Protein 9J1E (pdb70)

Foldseek 3Di:
DAADVVLVVVLVPDDDDLVRVQVVLQVVLVVLCVVPPADDWDKDKDWFQFPLGIKIKMKTAEPAADFFAEEEEEEDDLLRYDACNSCVRLVSLLCHVLNHIYIYIGFDGWPVAAPPRSLRVSLRVLQVRLVCSVVVVHHSAYEYEYAECRLLSQLLSQVCQVVVVGHHAEYERHLYQAALDDQDVLLVPLQDSQPHHVVVNVVSCVTHHPDPVCRQPCSNHVLNDPQLAPTHAYEQEEEANESSRVSSVVSQVVNVVNVRNYHYYYDYSHGGPVLSRVVDVVVVVVSVVVSVVSVVRD

Structure (mmCIF, N/CA/C/O backbone):
data_9J1E
#
_entry.id   9J1E
#
_cell.length_a   107.710
_cell.length_b   107.710
_cell.length_c   44.402
_cell.angle_alpha   90.000
_cell.angle_beta   90.000
_cell.angle_gamma   120.000
#
_symmetry.space_group_name_H-M   'P 63'
#
loop_
_entity.id
_entity.type
_entity.pdbx_description
1 polymer 'Alpha/beta hydrolase fold-3 domain-containing protein'
2 non-polymer 1,2-ETHANEDIOL
3 non-polymer 'MALONATE ION'
4 non-polymer 'ACETYL GROUP'
5 water water
#
loop_
_atom_site.group_PDB
_atom_site.id
_atom_site.type_symbol
_atom_site.label_atom_id
_atom_site.label_alt_id
_atom_site.label_comp_id
_atom_site.label_asym_id
_atom_site.label_entity_id
_atom_site.label_seq_id
_atom_site.pdbx_PDB_ins_code
_atom_site.Cartn_x
_atom_site.Cartn_y
_atom_site.Cartn_z
_atom_site.occupancy
_atom_site.B_iso_or_equiv
_atom_site.auth_seq_id
_atom_site.auth_comp_id
_atom_site.auth_asym_id
_atom_site.auth_atom_id
_atom_site.pdbx_PDB_model_num
ATOM 1 N N . MET A 1 7 ? 46.246 -12.779 10.807 1.000 21.858 1 MET A N 1
ATOM 2 C CA A MET A 1 7 ? 46.745 -12.214 12.101 0.500 20.602 1 MET A CA 1
ATOM 3 C CA B MET A 1 7 ? 46.747 -12.310 12.129 0.500 19.088 1 MET A CA 1
ATOM 4 C C . MET A 1 7 ? 45.583 -11.957 13.062 1.000 17.546 1 MET A C 1
ATOM 5 O O . MET A 1 7 ? 44.488 -11.685 12.621 1.000 17.678 1 MET A O 1
ATOM 31 N N . PRO A 1 8 ? 45.718 -12.002 14.414 1.000 15.892 2 PRO A N 1
ATOM 32 C CA . PRO A 1 8 ? 44.548 -11.732 15.253 1.000 12.401 2 PRO A CA 1
ATOM 33 C C . PRO A 1 8 ? 43.920 -10.361 14.994 1.000 9.653 2 PRO A C 1
ATOM 34 O O . PRO A 1 8 ? 44.586 -9.421 14.611 1.000 12.667 2 PRO A O 1
ATOM 45 N N . LEU A 1 9 ? 42.617 -10.220 15.230 1.000 11.100 3 LEU A N 1
ATOM 46 C CA . LEU A 1 9 ? 42.048 -8.890 15.271 1.000 13.274 3 LEU A CA 1
ATOM 47 C C . LEU A 1 9 ? 42.761 -8.031 16.304 1.000 15.478 3 LEU A C 1
ATOM 48 O O . LEU A 1 9 ? 43.044 -8.453 17.408 1.000 16.868 3 LEU A O 1
ATOM 64 N N . ASP A 1 10 ? 42.915 -6.764 15.981 1.000 13.024 4 ASP A N 1
ATOM 65 C CA . ASP A 1 10 ? 43.368 -5.797 16.938 1.000 15.110 4 ASP A CA 1
ATOM 66 C C . ASP A 1 10 ? 42.419 -5.809 18.129 1.000 15.329 4 ASP A C 1
ATOM 67 O O . ASP A 1 10 ? 41.193 -5.822 17.967 1.000 16.559 4 ASP A O 1
ATOM 76 N N . PRO A 1 11 ? 42.947 -5.786 19.370 1.000 15.554 5 PRO A N 1
ATOM 77 C CA . PRO A 1 11 ? 42.054 -5.798 20.528 1.000 20.279 5 PRO A CA 1
ATOM 78 C C . PRO A 1 11 ? 40.978 -4.716 20.609 1.000 20.340 5 PRO A C 1
ATOM 79 O O . PRO A 1 11 ? 39.840 -5.001 20.946 1.000 16.457 5 PRO A O 1
ATOM 90 N N A ARG A 1 12 ? 41.348 -3.471 20.328 0.500 18.600 6 ARG A N 1
ATOM 91 N N B ARG A 1 12 ? 41.335 -3.463 20.326 0.500 22.323 6 ARG A N 1
ATOM 92 C CA A ARG A 1 12 ? 40.374 -2.395 20.376 0.500 14.935 6 ARG A CA 1
ATOM 93 C CA B ARG A 1 12 ? 40.345 -2.401 20.386 0.500 18.231 6 ARG A CA 1
ATOM 94 C C A ARG A 1 12 ? 39.303 -2.546 19.282 0.500 17.837 6 ARG A C 1
ATOM 95 C C B ARG A 1 12 ? 39.290 -2.545 19.276 0.500 20.997 6 ARG A C 1
ATOM 96 O O A ARG A 1 12 ? 38.125 -2.242 19.474 0.500 18.511 6 ARG A O 1
ATOM 97 O O B ARG A 1 12 ? 38.110 -2.229 19.452 0.500 24.501 6 ARG A O 1
ATOM 138 N N . VAL A 1 13 ? 39.714 -3.031 18.105 1.000 14.204 7 VAL A N 1
ATOM 139 C CA . VAL A 1 13 ? 38.773 -3.298 17.024 1.000 13.158 7 VAL A CA 1
ATOM 140 C C . VAL A 1 13 ? 37.806 -4.392 17.466 1.000 14.200 7 VAL A C 1
ATOM 141 O O . VAL A 1 13 ? 36.614 -4.249 17.269 1.000 14.515 7 VAL A O 1
ATOM 154 N N . GLU A 1 14 ? 38.351 -5.452 18.083 1.000 19.667 8 GLU A N 1
ATOM 155 C CA . GLU A 1 14 ? 37.570 -6.574 18.583 1.000 20.776 8 GLU A CA 1
ATOM 156 C C . GLU A 1 14 ? 36.487 -6.088 19.565 1.000 27.582 8 GLU A C 1
ATOM 157 O O . GLU A 1 14 ? 35.322 -6.508 19.528 1.000 30.743 8 GLU A O 1
ATOM 169 N N . GLN A 1 15 ? 36.849 -5.114 20.423 1.000 25.822 9 GLN A N 1
ATOM 170 C CA . GLN A 1 15 ? 35.914 -4.592 21.421 1.000 14.118 9 GLN A CA 1
ATOM 171 C C . GLN A 1 15 ? 34.873 -3.702 20.758 1.000 16.551 9 GLN A C 1
ATOM 172 O O . GLN A 1 15 ? 33.696 -3.819 21.082 1.000 22.412 9 GLN A O 1
ATOM 186 N N . PHE A 1 16 ? 35.304 -2.870 19.788 1.000 14.851 10 PHE A N 1
ATOM 187 C CA . PHE A 1 16 ? 34.378 -2.045 19.025 1.000 14.830 10 PHE A CA 1
ATOM 188 C C . PHE A 1 16 ? 33.301 -2.896 18.335 1.000 15.882 10 PHE A C 1
ATOM 189 O O . PHE A 1 16 ? 32.121 -2.567 18.388 1.000 18.863 10 PHE A O 1
ATOM 206 N N . LEU A 1 17 ? 33.717 -3.961 17.636 1.000 16.539 11 LEU A N 1
ATOM 207 C CA . LEU A 1 17 ? 32.777 -4.805 16.919 1.000 19.507 11 LEU A CA 1
ATOM 208 C C . LEU A 1 17 ? 31.820 -5.478 17.893 1.000 22.757 11 LEU A C 1
ATOM 209 O O . LEU A 1 17 ? 30.639 -5.613 17.572 1.000 31.137 11 LEU A O 1
ATOM 225 N N . ALA A 1 18 ? 32.318 -5.838 19.092 1.000 24.472 12 ALA A N 1
ATOM 226 C CA . ALA A 1 18 ? 31.509 -6.540 20.085 1.000 25.335 12 ALA A CA 1
ATOM 227 C C . ALA A 1 18 ? 30.385 -5.635 20.582 1.000 32.496 12 ALA A C 1
ATOM 228 O O . ALA A 1 18 ? 29.344 -6.135 20.996 1.000 37.509 12 ALA A O 1
ATOM 235 N N . GLN A 1 19 ? 30.570 -4.305 20.547 1.000 30.090 13 GLN A N 1
ATOM 236 C CA A GLN A 1 19 ? 29.630 -3.408 21.209 0.500 33.000 13 GLN A CA 1
ATOM 237 C CA B GLN A 1 19 ? 29.621 -3.420 21.201 0.500 35.701 13 GLN A CA 1
ATOM 238 C C . GLN A 1 19 ? 28.739 -2.715 20.175 1.000 35.178 13 GLN A C 1
ATOM 239 O O . GLN A 1 19 ? 27.950 -1.843 20.531 1.000 44.609 13 GLN A O 1
ATOM 265 N N . MET A 1 20 ? 28.860 -3.096 18.895 1.000 30.404 14 MET A N 1
ATOM 266 C CA . MET A 1 20 ? 27.953 -2.596 17.869 1.000 39.193 14 MET A CA 1
ATOM 267 C C . MET A 1 20 ? 26.563 -3.199 18.070 1.000 45.278 14 MET A C 1
ATOM 268 O O . MET A 1 20 ? 26.454 -4.377 18.404 1.000 64.066 14 MET A O 1
ATOM 282 N N . PRO A 1 21 ? 25.467 -2.429 17.860 1.000 55.461 15 PRO A N 1
ATOM 283 C CA . PRO A 1 21 ? 24.100 -2.972 17.908 1.000 56.306 15 PRO A CA 1
ATOM 284 C C . PRO A 1 21 ? 23.747 -4.006 16.826 1.000 57.908 15 PRO A C 1
ATOM 285 O O . PRO A 1 21 ? 24.427 -4.000 15.816 1.000 56.706 15 PRO A O 1
ATOM 296 N N . LEU A 1 28 ? 15.121 1.901 8.368 1.000 46.207 22 LEU A N 1
ATOM 297 C CA . LEU A 1 28 ? 15.338 3.375 8.438 1.000 44.496 22 LEU A CA 1
ATOM 298 C C . LEU A 1 28 ? 15.010 3.970 7.085 1.000 36.144 22 LEU A C 1
ATOM 299 O O . LEU A 1 28 ? 15.224 3.339 6.060 1.000 43.739 22 LEU A O 1
ATOM 315 N N . SER A 1 29 ? 14.595 5.224 7.089 1.000 34.552 23 SER A N 1
ATOM 316 C CA . SER A 1 29 ? 14.608 5.955 5.842 1.000 28.089 23 SER A CA 1
ATOM 317 C C . SER A 1 29 ? 16.048 6.335 5.507 1.000 22.500 23 SER A C 1
ATOM 318 O O . SER A 1 29 ? 16.988 6.211 6.294 1.000 27.439 23 SER A O 1
ATOM 326 N N . LEU A 1 30 ? 16.176 6.831 4.293 1.000 21.058 24 LEU A N 1
ATOM 327 C CA . LEU A 1 30 ? 17.437 7.301 3.754 1.000 21.008 24 LEU A CA 1
ATOM 328 C C . LEU A 1 30 ? 17.916 8.456 4.616 1.000 19.928 24 LEU A C 1
ATOM 329 O O . LEU A 1 30 ? 19.076 8.489 5.017 1.000 19.683 24 LEU A O 1
ATOM 345 N N . ALA A 1 31 ? 17.005 9.394 4.879 1.000 22.703 25 ALA A N 1
ATOM 346 C CA . ALA A 1 31 ? 17.326 10.539 5.714 1.000 24.901 25 ALA A CA 1
ATOM 347 C C . ALA A 1 31 ? 17.819 10.061 7.069 1.000 20.340 25 ALA A C 1
ATOM 348 O O . ALA A 1 31 ? 18.800 10.580 7.585 1.000 19.538 25 ALA A O 1
ATOM 355 N N . GLU A 1 32 ? 17.105 9.075 7.632 1.000 23.702 26 GLU A N 1
ATOM 356 C CA . GLU A 1 32 ? 17.427 8.525 8.938 1.000 24.475 26 GLU A CA 1
ATOM 357 C C . GLU A 1 32 ? 18.764 7.784 8.923 1.000 25.767 26 GLU A C 1
ATOM 358 O O . GLU A 1 32 ? 19.517 7.852 9.895 1.000 22.625 26 GLU A O 1
ATOM 370 N N . ALA A 1 33 ? 19.026 7.032 7.848 1.000 23.401 27 ALA A N 1
ATOM 371 C CA . ALA A 1 33 ? 20.269 6.290 7.742 1.000 20.933 27 ALA A CA 1
ATOM 372 C C . ALA A 1 33 ? 21.449 7.253 7.630 1.000 17.858 27 ALA A C 1
ATOM 373 O O . ALA A 1 33 ? 22.489 6.979 8.215 1.000 19.970 27 ALA A O 1
ATOM 380 N N . ARG A 1 34 ? 21.270 8.368 6.903 1.000 17.482 28 ARG A N 1
ATOM 381 C CA . ARG A 1 34 ? 22.309 9.379 6.785 1.000 14.699 28 ARG A CA 1
ATOM 382 C C . ARG A 1 34 ? 22.563 10.073 8.110 1.000 16.479 28 ARG A C 1
ATOM 383 O O . ARG A 1 34 ? 23.726 10.318 8.462 1.000 14.963 28 ARG A O 1
ATOM 404 N N . GLN A 1 35 ? 21.486 10.347 8.851 1.000 14.415 29 GLN A N 1
ATOM 405 C CA . GLN A 1 35 ? 21.628 10.921 10.184 1.000 18.196 29 GLN A CA 1
ATOM 406 C C . GLN A 1 35 ? 22.352 9.971 11.142 1.000 16.694 29 GLN A C 1
ATOM 407 O O . GLN A 1 35 ? 23.209 10.411 11.910 1.000 18.003 29 GLN A O 1
ATOM 421 N N . GLN A 1 36 ? 22.028 8.679 11.071 1.000 18.432 30 GLN A N 1
ATOM 422 C CA A GLN A 1 36 ? 22.661 7.668 11.901 0.500 21.176 30 GLN A CA 1
ATOM 423 C CA B GLN A 1 36 ? 22.660 7.681 11.916 0.500 22.407 30 GLN A CA 1
ATOM 424 C C . GLN A 1 36 ? 24.158 7.605 11.617 1.000 17.697 30 GLN A C 1
ATOM 425 O O . GLN A 1 36 ? 24.974 7.501 12.526 1.000 16.486 30 GLN A O 1
ATOM 451 N N . PHE A 1 37 ? 24.524 7.644 10.334 1.000 15.301 31 PHE A N 1
ATOM 452 C CA . PHE A 1 37 ? 25.932 7.662 9.979 1.000 14.844 31 PHE A CA 1
ATOM 453 C C . PHE A 1 37 ? 26.607 8.892 10.592 1.000 10.794 31 PHE A C 1
ATOM 454 O O . PHE A 1 37 ? 27.695 8.776 11.138 1.000 14.292 31 PHE A O 1
ATOM 471 N N . LYS A 1 38 ? 25.983 10.062 10.470 1.000 11.244 32 LYS A N 1
ATOM 472 C CA . LYS A 1 38 ? 26.600 11.271 10.981 1.000 12.833 32 LYS A CA 1
ATOM 473 C C . LYS A 1 38 ? 26.731 11.205 12.511 1.000 15.080 32 LYS A C 1
ATOM 474 O O . LYS A 1 38 ? 27.698 11.700 13.100 1.000 14.437 32 LYS A O 1
ATOM 493 N N . GLN A 1 39 ? 25.722 10.639 13.172 1.000 16.587 33 GLN A N 1
ATOM 494 C CA A GLN A 1 39 ? 25.749 10.550 14.624 0.500 17.484 33 GLN A CA 1
ATOM 495 C CA B GLN A 1 39 ? 25.745 10.552 14.629 0.500 17.669 33 GLN A CA 1
ATOM 496 C C . GLN A 1 39 ? 26.913 9.672 15.088 1.000 16.671 33 GLN A C 1
ATOM 497 O O . GLN A 1 39 ? 27.554 9.956 16.107 1.000 16.205 33 GLN A O 1
ATOM 523 N N . GLY A 1 40 ? 27.143 8.554 14.404 1.000 19.424 34 GLY A N 1
ATOM 524 C CA . GLY A 1 40 ? 28.243 7.662 14.727 1.000 27.288 34 GLY A CA 1
ATOM 525 C C . GLY A 1 40 ? 29.585 8.376 14.604 1.000 22.787 34 GLY A C 1
ATOM 526 O O . GLY A 1 40 ? 30.462 8.214 15.444 1.000 17.954 34 GLY A O 1
ATOM 530 N N . ALA A 1 41 ? 29.752 9.167 13.532 1.000 31.819 35 ALA A N 1
ATOM 531 C CA . ALA A 1 41 ? 30.969 9.939 13.337 1.000 26.333 35 ALA A CA 1
ATOM 532 C C . ALA A 1 41 ? 31.129 10.982 14.437 1.000 22.236 35 ALA A C 1
ATOM 533 O O . ALA A 1 41 ? 32.235 11.201 14.936 1.000 16.680 35 ALA A O 1
ATOM 540 N N . LEU A 1 42 ? 30.040 11.671 14.766 1.000 18.863 36 LEU A N 1
ATOM 541 C CA . LEU A 1 42 ? 30.107 12.606 15.882 1.000 22.241 36 LEU A CA 1
ATOM 542 C C . LEU A 1 42 ? 30.557 11.923 17.177 1.000 25.677 36 LEU A C 1
ATOM 543 O O . LEU A 1 42 ? 31.423 12.448 17.898 1.000 18.925 36 LEU A O 1
ATOM 559 N N . LEU A 1 43 ? 30.000 10.747 17.464 1.000 33.274 37 LEU A N 1
ATOM 560 C CA . LEU A 1 43 ? 30.346 10.075 18.708 1.000 33.272 37 LEU A CA 1
ATOM 561 C C . LEU A 1 43 ? 31.848 9.778 18.751 1.000 27.276 37 LEU A C 1
ATOM 562 O O . LEU A 1 43 ? 32.513 9.980 19.775 1.000 18.818 37 LEU A O 1
ATOM 578 N N . LEU A 1 44 ? 32.416 9.375 17.608 1.000 34.119 38 LEU A N 1
ATOM 579 C CA . LEU A 1 44 ? 33.820 9.003 17.597 1.000 31.169 38 LEU A CA 1
ATOM 580 C C . LEU A 1 44 ? 34.684 10.229 17.810 1.000 21.506 38 LEU A C 1
ATOM 581 O O . LEU A 1 44 ? 35.649 10.201 18.585 1.000 14.885 38 LEU A O 1
ATOM 597 N N . ASP A 1 45 ? 34.222 11.359 17.306 1.000 17.956 39 ASP A N 1
ATOM 598 C CA . ASP A 1 45 ? 34.980 12.587 17.475 1.000 16.878 39 ASP A CA 1
ATOM 599 C C . ASP A 1 45 ? 34.906 13.093 18.905 1.000 15.579 39 ASP A C 1
ATOM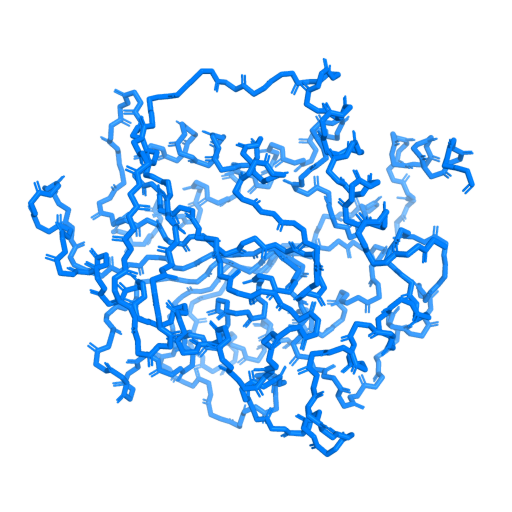 600 O O . ASP A 1 45 ? 35.851 13.698 19.347 1.000 15.920 39 ASP A O 1
ATOM 609 N N . GLN A 1 46 ? 33.767 12.873 19.579 1.000 15.275 40 GLN A N 1
ATOM 610 C CA . GLN A 1 46 ? 33.615 13.204 20.982 1.000 14.847 40 GLN A CA 1
ATOM 611 C C . GLN A 1 46 ? 34.556 12.340 21.813 1.000 15.655 40 GLN A C 1
ATOM 612 O O . GLN A 1 46 ? 35.107 12.804 22.805 1.000 16.460 40 GLN A O 1
ATOM 626 N N . MET A 1 47 ? 34.759 11.081 21.431 1.000 18.319 41 MET A N 1
ATOM 627 C CA A MET A 1 47 ? 35.630 10.229 22.209 0.500 15.247 41 MET A CA 1
ATOM 628 C CA B MET A 1 47 ? 35.634 10.193 22.183 0.500 14.972 41 MET A CA 1
ATOM 629 C C . MET A 1 47 ? 37.089 10.621 22.001 1.000 12.706 41 MET A C 1
ATOM 630 O O . MET A 1 47 ? 37.906 10.530 22.945 1.000 14.798 41 MET A O 1
ATOM 656 N N . VAL A 1 48 ? 37.445 11.063 20.783 1.000 11.658 42 VAL A N 1
ATOM 657 C CA . VAL A 1 48 ? 38.830 11.395 20.527 1.000 11.183 42 VAL A CA 1
ATOM 658 C C . VAL A 1 48 ? 38.846 12.672 19.712 1.000 12.235 42 VAL A C 1
ATOM 659 O O . VAL A 1 48 ? 38.910 12.636 18.453 1.000 13.238 42 VAL A O 1
ATOM 672 N N . PRO A 1 49 ? 38.779 13.837 20.358 1.000 13.894 43 PRO A N 1
ATOM 673 C CA . PRO A 1 49 ? 38.625 15.083 19.628 1.000 11.536 43 PRO A CA 1
ATOM 674 C C . PRO A 1 49 ? 39.685 15.356 18.559 1.000 14.469 43 PRO A C 1
ATOM 675 O O . PRO A 1 49 ? 40.864 15.056 18.703 1.000 16.598 43 PRO A O 1
ATOM 686 N N . PRO A 1 50 ? 39.269 15.988 17.444 1.000 10.432 44 PRO A N 1
ATOM 687 C CA . PRO A 1 50 ? 40.236 16.368 16.444 1.000 11.731 44 PRO A CA 1
ATOM 688 C C . PRO A 1 50 ? 41.099 17.536 16.837 1.000 10.340 44 PRO A C 1
ATOM 689 O O . PRO A 1 50 ? 40.768 18.261 17.781 1.000 13.700 44 PRO A O 1
ATOM 700 N N . PRO A 1 51 ? 42.287 17.671 16.223 1.000 11.968 45 PRO A N 1
ATOM 701 C CA . PRO A 1 51 ? 43.128 18.814 16.492 1.000 11.658 45 PRO A CA 1
ATOM 702 C C . PRO A 1 51 ? 42.406 20.054 16.035 1.000 12.065 45 PRO A C 1
ATOM 703 O O . PRO A 1 51 ? 41.761 20.0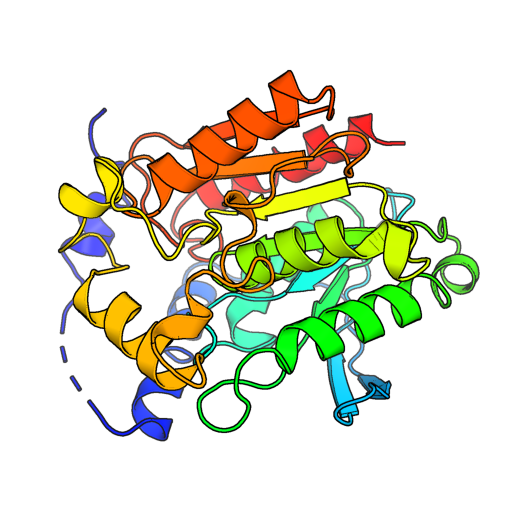68 14.964 1.000 12.719 45 PRO A O 1
ATOM 714 N N . PRO A 1 52 ? 42.544 21.187 16.738 1.000 13.999 46 PRO A N 1
ATOM 715 C CA . PRO A 1 52 ? 42.141 22.448 16.126 1.000 12.169 46 PRO A CA 1
ATOM 716 C C . PRO A 1 52 ? 42.860 22.699 14.794 1.000 9.656 46 PRO A C 1
ATOM 717 O O . PRO A 1 52 ? 44.029 22.364 14.603 1.000 9.574 46 PRO A O 1
ATOM 728 N N . VAL A 1 53 ? 42.146 23.363 13.881 1.000 10.085 47 VAL A N 1
ATOM 729 C CA . VAL A 1 53 ? 42.682 23.656 12.568 1.000 8.452 47 VAL A CA 1
ATOM 730 C C . VAL A 1 53 ? 41.857 24.776 11.953 1.000 7.869 47 VAL A C 1
ATOM 731 O O . VAL A 1 53 ? 40.649 24.794 12.064 1.000 8.777 47 VAL A O 1
ATOM 744 N N . ASP A 1 54 ? 42.547 25.714 11.315 1.000 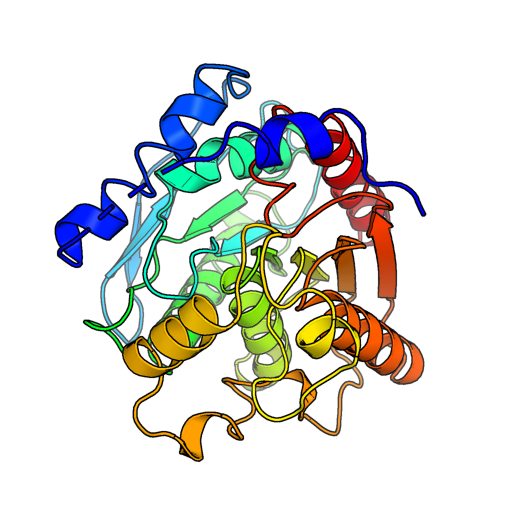10.414 48 ASP A N 1
ATOM 745 C CA . ASP A 1 54 ? 41.891 26.785 10.605 1.000 10.472 48 ASP A CA 1
ATOM 746 C C . ASP A 1 54 ? 41.206 26.249 9.345 1.000 9.155 48 ASP A C 1
ATOM 747 O O . ASP A 1 54 ? 41.813 25.499 8.592 1.000 9.717 48 ASP A O 1
ATOM 756 N N . THR A 1 55 ? 39.953 26.650 9.119 1.000 10.412 49 THR A N 1
ATOM 757 C CA . THR A 1 55 ? 39.271 26.204 7.923 1.000 13.152 49 THR A CA 1
ATOM 758 C C . THR A 1 55 ? 38.485 27.355 7.329 1.000 12.567 49 THR A C 1
ATOM 759 O O . THR A 1 55 ? 38.144 28.323 7.991 1.000 13.053 49 THR A O 1
ATOM 770 N N . GLU A 1 56 ? 38.172 27.197 6.050 1.000 10.166 50 GLU A N 1
ATOM 771 C CA . GLU A 1 56 ? 37.386 28.132 5.259 1.000 11.402 50 GLU A CA 1
ATOM 772 C C . GLU A 1 56 ? 36.448 27.332 4.362 1.000 9.585 50 GLU A C 1
ATOM 773 O O . GLU A 1 56 ? 36.867 26.492 3.575 1.000 10.850 50 GLU A O 1
ATOM 785 N N . ASP A 1 57 ? 35.161 27.627 4.456 1.000 10.962 51 ASP A N 1
ATOM 786 C CA . ASP A 1 57 ? 34.161 26.989 3.631 1.000 13.272 51 ASP A CA 1
ATOM 787 C C . ASP A 1 57 ? 34.010 27.763 2.318 1.000 13.753 51 ASP A C 1
ATOM 788 O O . ASP A 1 57 ? 34.108 28.986 2.268 1.000 19.138 51 ASP A O 1
ATOM 797 N N . GLY A 1 58 ? 33.657 27.055 1.263 1.000 12.044 52 GLY A N 1
ATOM 798 C CA . GLY A 1 58 ? 33.429 27.659 -0.029 1.000 13.404 52 GLY A CA 1
ATOM 799 C C . GLY A 1 58 ? 32.672 26.708 -0.933 1.000 10.161 52 GLY A C 1
ATOM 800 O O . GLY A 1 58 ? 32.221 25.632 -0.509 1.000 10.921 52 GLY A O 1
ATOM 804 N N . THR A 1 59 ? 32.492 27.163 -2.181 1.000 11.717 53 THR A N 1
ATOM 805 C CA . THR A 1 59 ? 31.726 26.406 -3.160 1.000 11.273 53 THR A CA 1
ATOM 806 C C . THR A 1 59 ? 32.433 26.516 -4.495 1.000 9.133 53 THR A C 1
ATOM 807 O O . THR A 1 59 ? 32.762 27.622 -4.904 1.000 13.266 53 THR A O 1
ATOM 818 N N . VAL A 1 60 ? 32.588 25.358 -5.135 1.000 9.044 54 VAL A N 1
ATOM 819 C CA . VAL A 1 60 ? 33.232 25.268 -6.411 1.000 7.844 54 VAL A CA 1
ATOM 820 C C . VAL A 1 60 ? 32.144 25.029 -7.459 1.000 8.069 54 VAL A C 1
ATOM 821 O O . VAL A 1 60 ? 31.291 24.177 -7.317 1.000 9.457 54 VAL A O 1
ATOM 834 N N . VAL A 1 61 ? 32.230 25.778 -8.581 1.000 9.093 55 VAL A N 1
ATOM 835 C CA . VAL A 1 61 ? 31.334 25.597 -9.710 1.000 9.514 55 VAL A CA 1
ATOM 836 C C . VAL A 1 61 ? 31.848 24.402 -10.514 1.000 9.863 55 VAL A C 1
ATOM 837 O O . VAL A 1 61 ? 32.984 24.411 -10.989 1.000 16.197 55 VAL A O 1
ATOM 850 N N . THR A 1 62 ? 31.037 23.357 -10.604 1.000 9.133 56 THR A N 1
ATOM 851 C CA . THR A 1 62 ? 31.370 22.190 -11.399 1.000 9.002 56 THR A CA 1
ATOM 852 C C . THR A 1 62 ? 30.408 22.100 -12.574 1.000 11.118 56 THR A C 1
ATOM 853 O O . THR A 1 62 ? 29.406 22.795 -12.628 1.000 14.614 56 THR A O 1
ATOM 864 N N . THR A 1 63 ? 30.690 21.125 -13.425 1.000 13.780 57 THR A N 1
ATOM 865 C CA . THR A 1 63 ? 29.851 20.854 -14.580 1.000 12.243 57 THR A CA 1
ATOM 866 C C . THR A 1 63 ? 28.501 20.227 -14.211 1.000 14.719 57 THR A C 1
ATOM 867 O O . THR A 1 63 ? 27.627 20.106 -15.085 1.000 22.557 57 THR A O 1
ATOM 878 N N . HIS A 1 64 ? 28.340 19.809 -12.937 1.000 12.728 58 HIS A N 1
ATOM 879 C CA . HIS A 1 64 ? 27.073 19.260 -12.486 1.000 13.898 58 HIS A CA 1
ATOM 880 C C . HIS A 1 64 ? 26.466 20.099 -11.373 1.000 12.981 58 HIS A C 1
ATOM 881 O O . HIS A 1 64 ? 25.472 19.689 -10.768 1.000 12.073 58 HIS A O 1
ATOM 896 N N . GLY A 1 65 ? 27.031 21.281 -11.145 1.000 12.469 59 GLY A N 1
ATOM 897 C CA . GLY A 1 65 ? 26.449 22.191 -10.187 1.000 14.875 59 GLY A CA 1
ATOM 898 C C . GLY A 1 65 ? 27.447 22.578 -9.093 1.000 12.922 59 GLY A C 1
ATOM 899 O O . GLY A 1 65 ? 28.621 22.258 -9.172 1.000 10.859 59 GLY A O 1
ATOM 903 N N . PRO A 1 66 ? 27.014 23.457 -8.186 1.000 11.669 60 PRO A N 1
ATOM 904 C CA . PRO A 1 66 ? 27.864 23.852 -7.076 1.000 9.645 60 PRO A CA 1
ATOM 905 C C . PRO A 1 66 ? 28.198 22.682 -6.151 1.000 7.601 60 PRO A C 1
ATOM 906 O O . PRO A 1 66 ? 27.336 21.832 -5.914 1.000 9.875 60 PRO A O 1
ATOM 917 N N . VAL A 1 67 ? 29.470 22.623 -5.769 1.000 7.745 61 VAL A N 1
ATOM 918 C CA . VAL A 1 67 ? 29.926 21.618 -4.838 1.000 8.821 61 VAL A CA 1
ATOM 919 C C . VAL A 1 67 ? 30.624 22.325 -3.682 1.000 8.277 61 VAL A C 1
ATOM 920 O O . VAL A 1 67 ? 31.609 23.007 -3.882 1.000 8.360 61 VAL A O 1
ATOM 933 N N . ARG A 1 68 ? 30.065 22.124 -2.488 1.000 7.702 62 ARG A N 1
ATOM 934 C CA . ARG A 1 68 ? 30.666 22.689 -1.287 1.000 7.898 62 ARG A CA 1
ATOM 935 C C . ARG A 1 68 ? 31.993 22.008 -1.002 1.000 7.705 62 ARG A C 1
ATOM 936 O O . ARG A 1 68 ? 32.151 20.830 -1.185 1.000 8.385 62 ARG A O 1
ATOM 957 N N . ILE A 1 69 ? 32.915 22.858 -0.543 1.000 6.885 63 ILE A N 1
ATOM 958 C CA . ILE A 1 69 ? 34.230 22.449 -0.097 1.000 7.191 63 ILE A CA 1
ATOM 959 C C . ILE A 1 69 ? 34.568 23.122 1.218 1.000 7.630 63 ILE A C 1
ATOM 960 O O . ILE A 1 69 ? 33.980 24.132 1.606 1.000 8.797 63 ILE A O 1
ATOM 976 N N . ARG A 1 70 ? 35.577 22.537 1.859 1.000 7.667 64 ARG A N 1
ATOM 977 C CA . ARG A 1 70 ? 36.167 23.151 3.038 1.000 8.351 64 ARG A CA 1
ATOM 978 C C . ARG A 1 70 ? 37.680 23.052 2.885 1.000 8.423 64 ARG A C 1
ATOM 979 O O . ARG A 1 70 ? 38.195 21.956 2.732 1.000 7.684 64 ARG A O 1
ATOM 1000 N N . ARG A 1 71 ? 38.343 24.197 2.959 1.000 9.190 65 ARG A N 1
ATOM 1001 C CA A ARG A 1 71 ? 39.785 24.264 2.882 0.500 9.574 65 ARG A CA 1
ATOM 1002 C CA B ARG A 1 71 ? 39.780 24.260 2.886 0.500 10.000 65 ARG A CA 1
ATOM 1003 C C . ARG A 1 71 ? 40.349 24.274 4.295 1.000 8.078 65 ARG A C 1
ATOM 1004 O O . ARG A 1 71 ? 39.950 25.101 5.105 1.000 9.285 65 ARG A O 1
ATOM 1044 N N . TYR A 1 72 ? 41.278 23.367 4.525 1.000 8.531 66 TYR A N 1
ATOM 1045 C CA . TYR A 1 72 ? 41.984 23.261 5.795 1.000 7.965 66 TYR A CA 1
ATOM 1046 C C . TYR A 1 72 ? 43.356 23.876 5.600 1.000 7.008 66 TYR A C 1
ATOM 1047 O O . TYR A 1 72 ? 44.066 23.538 4.662 1.000 7.745 66 TYR A O 1
ATOM 1065 N N . ILE A 1 73 ? 43.748 24.751 6.548 1.000 9.048 67 ILE A N 1
ATOM 1066 C CA . ILE A 1 73 ? 45.011 25.453 6.483 1.000 9.831 67 ILE A CA 1
ATOM 1067 C C . ILE A 1 73 ? 45.871 24.988 7.650 1.000 7.894 67 ILE A C 1
ATOM 1068 O O . ILE A 1 73 ? 45.497 25.158 8.819 1.000 10.137 67 ILE A O 1
ATOM 1084 N N . PRO A 1 74 ? 47.040 24.380 7.392 1.000 8.644 68 PRO A N 1
ATOM 1085 C CA . PRO A 1 74 ? 47.851 23.873 8.503 1.000 9.734 68 PRO A CA 1
ATOM 1086 C C . PRO A 1 74 ? 48.450 25.021 9.302 1.000 9.849 68 PRO A C 1
ATOM 1087 O O . PRO A 1 74 ? 48.660 26.114 8.769 1.000 10.644 68 PRO A O 1
ATOM 1098 N N . ASP A 1 75 ? 48.745 24.739 10.574 1.000 8.804 69 ASP A N 1
ATOM 1099 C CA . ASP A 1 75 ? 49.446 25.713 11.377 1.000 11.064 69 ASP A CA 1
ATOM 1100 C C . ASP A 1 75 ? 50.749 26.097 10.700 1.000 10.404 69 ASP A C 1
ATOM 1101 O O . ASP A 1 75 ? 51.146 27.265 10.704 1.000 14.594 69 ASP A O 1
ATOM 1110 N N . ARG A 1 76 ? 51.425 25.089 10.158 1.000 10.921 70 ARG A N 1
ATOM 1111 C CA . ARG A 1 76 ? 52.684 25.293 9.495 1.000 10.506 70 ARG A CA 1
ATOM 1112 C C . ARG A 1 76 ? 52.706 24.499 8.197 1.000 10.658 70 ARG A C 1
ATOM 1113 O O . ARG A 1 76 ? 52.621 23.280 8.195 1.000 13.137 70 ARG A O 1
ATOM 1134 N N . LEU A 1 77 ? 52.819 25.215 7.087 1.000 13.430 71 LEU A N 1
ATOM 1135 C CA . LEU A 1 77 ? 52.763 24.651 5.743 1.000 14.504 71 LEU A CA 1
ATOM 1136 C C . LEU A 1 77 ? 54.123 24.062 5.409 1.000 15.105 71 LEU A C 1
ATOM 1137 O O . LEU A 1 77 ? 55.131 24.755 5.468 1.000 19.076 71 LEU A O 1
ATOM 1153 N N . ARG A 1 78 ? 54.132 22.766 5.079 1.000 14.639 72 ARG A N 1
ATOM 1154 C CA A ARG A 1 78 ? 55.384 22.038 4.890 0.500 16.496 72 ARG A CA 1
ATOM 1155 C CA B ARG A 1 78 ? 55.371 22.018 4.903 0.500 14.753 72 ARG A CA 1
ATOM 1156 C C . ARG A 1 78 ? 55.371 21.197 3.623 1.000 15.576 72 ARG A C 1
ATOM 1157 O O . ARG A 1 78 ? 56.392 20.618 3.307 1.000 27.478 72 ARG A O 1
ATOM 1197 N N . PHE A 1 79 ? 54.212 21.049 2.993 1.000 11.211 73 PHE A N 1
ATOM 1198 C CA . PHE A 1 79 ? 54.052 20.222 1.810 1.000 9.898 73 PHE A CA 1
ATOM 1199 C C . PHE A 1 79 ? 53.586 21.091 0.644 1.000 8.246 73 PHE A C 1
ATOM 1200 O O . PHE A 1 79 ? 52.682 21.892 0.850 1.000 11.670 73 PHE A O 1
ATOM 1217 N N . SER A 1 80 ? 54.228 20.941 -0.515 1.000 9.046 74 SER A N 1
ATOM 1218 C CA A SER A 1 80 ? 54.167 21.921 -1.588 0.500 9.448 74 SER A CA 1
ATOM 1219 C CA B SER A 1 80 ? 54.160 21.919 -1.587 0.500 10.251 74 SER A CA 1
ATOM 1220 C C . SER A 1 80 ? 53.030 21.662 -2.583 1.000 8.259 74 SER A C 1
ATOM 1221 O O . SER A 1 80 ? 52.948 22.368 -3.572 1.000 10.942 74 SER A O 1
ATOM 1235 N N . HIS A 1 81 ? 52.144 20.686 -2.319 1.000 7.660 75 HIS A N 1
ATOM 1236 C CA . HIS A 1 81 ? 51.009 20.465 -3.203 1.000 7.498 75 HIS A CA 1
ATOM 1237 C C . HIS A 1 81 ? 49.733 20.513 -2.377 1.000 6.445 75 HIS A C 1
ATOM 1238 O O . HIS A 1 81 ? 49.683 19.939 -1.279 1.000 7.892 75 HIS A O 1
ATOM 1253 N N . PRO A 1 82 ? 48.622 21.060 -2.908 1.000 6.768 76 PRO A N 1
ATOM 1254 C CA . PRO A 1 82 ? 47.346 20.885 -2.229 1.000 7.259 76 PRO A CA 1
ATOM 1255 C C . PRO A 1 82 ? 46.863 19.444 -2.285 1.000 7.019 76 PRO A C 1
ATOM 1256 O O . PRO A 1 82 ? 47.106 18.757 -3.257 1.000 7.207 76 PRO A O 1
ATOM 1267 N N . LEU A 1 83 ? 46.204 18.980 -1.216 1.000 7.501 77 LEU A N 1
ATOM 1268 C CA . LEU A 1 83 ? 45.489 17.721 -1.205 1.000 7.392 77 LEU A CA 1
ATOM 1269 C C . LEU A 1 83 ? 44.039 18.024 -1.492 1.000 5.886 77 LEU A C 1
ATOM 1270 O O . LEU A 1 83 ? 43.487 18.970 -0.929 1.000 7.260 77 LEU A O 1
ATOM 1286 N N . VAL A 1 84 ? 43.432 17.157 -2.295 1.000 6.863 78 VAL A N 1
ATOM 1287 C CA . VAL A 1 84 ? 42.005 17.176 -2.496 1.000 7.028 78 VAL A CA 1
ATOM 1288 C C . VAL A 1 84 ? 41.453 15.839 -2.033 1.000 6.322 78 VAL A C 1
ATOM 1289 O O . VAL A 1 84 ? 41.909 14.787 -2.480 1.000 7.954 78 VAL A O 1
ATOM 1302 N N . PHE A 1 85 ? 40.565 15.927 -1.025 1.000 5.598 79 PHE A N 1
ATOM 1303 C CA . PHE A 1 85 ? 40.100 14.769 -0.301 1.000 7.065 79 PHE A CA 1
ATOM 1304 C C . PHE A 1 85 ? 38.625 14.512 -0.559 1.000 9.866 79 PHE A C 1
ATOM 1305 O O . PHE A 1 85 ? 37.800 15.405 -0.427 1.000 7.493 79 PHE A O 1
ATOM 1322 N N . TYR A 1 86 ? 38.324 13.268 -0.917 1.000 7.721 80 TYR A N 1
ATOM 1323 C CA . TYR A 1 86 ? 36.978 12.821 -1.193 1.000 7.440 80 TYR A CA 1
ATOM 1324 C C . TYR A 1 86 ? 36.561 11.811 -0.108 1.000 6.753 80 TYR A C 1
ATOM 1325 O O . TYR A 1 86 ? 37.098 10.732 -0.058 1.000 8.132 80 TYR A O 1
ATOM 1343 N N . HIS A 1 87 ? 35.536 12.196 0.662 1.000 6.716 81 HIS A N 1
ATOM 1344 C CA . HIS A 1 87 ? 35.094 11.330 1.750 1.000 6.843 81 HIS A CA 1
ATOM 1345 C C . HIS A 1 87 ? 34.433 10.063 1.251 1.000 6.911 81 HIS A C 1
ATOM 1346 O O . HIS A 1 87 ? 33.852 10.020 0.163 1.000 8.000 81 HIS A O 1
ATOM 1361 N N . GLY A 1 88 ? 34.467 9.016 2.070 1.000 7.914 82 GLY A N 1
ATOM 1362 C CA . GLY A 1 88 ? 33.726 7.795 1.882 1.000 8.421 82 GLY A CA 1
ATOM 1363 C C . GLY A 1 88 ? 32.316 7.807 2.451 1.000 8.077 82 GLY A C 1
ATOM 1364 O O . GLY A 1 88 ? 31.852 8.840 2.899 1.000 7.003 82 GLY A O 1
ATOM 1368 N N . GLY A 1 89 ? 31.670 6.643 2.400 1.000 8.970 83 GLY A N 1
ATOM 1369 C CA . GLY A 1 89 ? 30.268 6.513 2.767 1.000 8.420 83 GLY A CA 1
ATOM 1370 C C . GLY A 1 89 ? 29.415 5.794 1.729 1.000 8.090 83 GLY A C 1
ATOM 1371 O O . GLY A 1 89 ? 28.220 6.017 1.697 1.000 9.694 83 GLY A O 1
ATOM 1375 N N . GLY A 1 90 ? 30.040 4.969 0.866 1.000 7.180 84 GLY A N 1
ATOM 1376 C CA . GLY A 1 90 ? 29.314 4.107 -0.057 1.000 8.324 84 GLY A CA 1
ATOM 1377 C C . GLY A 1 90 ? 28.590 4.860 -1.180 1.000 8.242 84 GLY A C 1
ATOM 1378 O O . GLY A 1 90 ? 27.725 4.293 -1.852 1.000 9.444 84 GLY A O 1
ATOM 1382 N N . PHE A 1 91 ? 28.996 6.114 -1.399 1.000 7.832 85 PHE A N 1
ATOM 1383 C CA . PHE A 1 91 ? 28.419 7.065 -2.356 1.000 9.237 85 PHE A CA 1
ATOM 1384 C C . PHE A 1 91 ? 27.098 7.656 -1.893 1.000 8.670 85 PHE A C 1
ATOM 1385 O O . PHE A 1 91 ? 26.529 8.513 -2.543 1.000 8.555 85 PHE A O 1
ATOM 1402 N N . VAL A 1 92 ? 26.638 7.238 -0.686 1.000 8.866 86 VAL A N 1
ATOM 1403 C CA . VAL A 1 92 ? 25.294 7.578 -0.202 1.000 9.289 86 VAL A CA 1
ATOM 1404 C C . VAL A 1 92 ? 25.316 8.372 1.124 1.000 9.214 86 VAL A C 1
ATOM 1405 O O . VAL A 1 92 ? 24.429 9.198 1.324 1.000 10.435 86 VAL A O 1
ATOM 1418 N N . PHE A 1 93 ? 26.334 8.138 1.949 1.000 8.580 87 PHE A N 1
ATOM 1419 C CA . PHE A 1 93 ? 26.465 8.721 3.279 1.000 8.648 87 PHE A CA 1
ATOM 1420 C C . PHE A 1 93 ? 27.712 9.591 3.299 1.000 9.129 87 PHE A C 1
ATOM 1421 O O . PHE A 1 93 ? 28.572 9.538 2.401 1.000 9.667 87 PHE A O 1
ATOM 1438 N N . GLY A 1 94 ? 27.807 10.360 4.383 1.000 10.803 88 GLY A N 1
ATOM 1439 C CA . GLY A 1 94 ? 29.000 11.108 4.674 1.000 10.152 88 GLY A CA 1
ATOM 1440 C C . GLY A 1 94 ? 28.944 12.526 4.140 1.000 8.739 88 GLY A C 1
ATOM 1441 O O . GLY A 1 94 ? 28.165 12.856 3.244 1.000 10.132 88 GLY A O 1
ATOM 1445 N N . ASP A 1 95 ? 29.844 13.334 4.645 1.000 9.057 89 ASP A N 1
ATOM 1446 C CA . ASP A 1 95 ? 29.972 14.715 4.250 1.000 8.540 89 ASP A CA 1
ATOM 1447 C C . ASP A 1 95 ? 31.277 15.255 4.806 1.000 7.744 89 ASP A C 1
ATOM 1448 O O . ASP A 1 95 ? 32.083 14.530 5.380 1.000 7.706 89 ASP A O 1
ATOM 1457 N N . ILE A 1 96 ? 31.489 16.550 4.655 1.000 8.297 90 ILE A N 1
ATOM 1458 C CA . ILE A 1 96 ? 32.728 17.145 5.108 1.000 8.964 90 ILE A CA 1
ATOM 1459 C C . ILE A 1 96 ? 32.824 17.026 6.636 1.000 8.146 90 ILE A C 1
ATOM 1460 O O . ILE A 1 96 ? 33.911 16.843 7.183 1.000 9.164 90 ILE A O 1
ATOM 1476 N N . ASP A 1 97 ? 31.676 17.096 7.334 1.000 8.718 91 ASP A N 1
ATOM 1477 C CA . ASP A 1 97 ? 31.715 16.993 8.785 1.000 8.999 91 ASP A CA 1
ATOM 1478 C C . ASP A 1 97 ? 32.048 15.580 9.221 1.000 7.893 91 ASP A C 1
ATOM 1479 O O . ASP A 1 97 ? 32.750 15.415 10.247 1.000 10.624 91 ASP A O 1
ATOM 1488 N N . THR A 1 98 ? 31.532 14.546 8.551 1.000 9.037 92 THR A N 1
ATOM 1489 C CA . THR A 1 98 ? 31.807 13.194 9.018 1.000 9.272 92 THR A CA 1
ATOM 1490 C C . THR A 1 98 ? 33.281 12.871 8.989 1.000 7.996 92 THR A C 1
ATOM 1491 O O . THR A 1 98 ? 33.733 11.942 9.609 1.000 9.444 92 THR A O 1
ATOM 1502 N N . HIS A 1 99 ? 33.995 13.509 8.029 1.000 12.987 93 HIS A N 1
ATOM 1503 C CA . HIS A 1 99 ? 35.387 13.178 7.762 1.000 13.006 93 HIS A CA 1
ATOM 1504 C C . HIS A 1 99 ? 36.327 14.277 8.235 1.000 9.813 93 HIS A C 1
ATOM 1505 O O . HIS A 1 99 ? 37.524 14.188 8.050 1.000 9.069 93 HIS A O 1
ATOM 1520 N N . HIS A 1 100 ? 35.801 15.224 9.026 1.000 6.537 94 HIS A N 1
ATOM 1521 C CA . HIS A 1 100 ? 36.654 16.266 9.555 1.000 7.017 94 HIS A CA 1
ATOM 1522 C C . HIS A 1 100 ? 37.773 15.733 10.488 1.000 6.756 94 HIS A C 1
ATOM 1523 O O . HIS A 1 100 ? 38.878 16.223 10.463 1.000 8.106 94 HIS A O 1
ATOM 1538 N N . GLY A 1 101 ? 37.486 14.666 11.225 1.000 7.654 95 GLY A N 1
ATOM 1539 C CA . GLY A 1 101 ? 38.497 14.149 12.148 1.000 8.167 95 GLY A CA 1
ATOM 1540 C C . GLY A 1 101 ? 39.756 13.616 11.451 1.000 8.807 95 GLY A C 1
ATOM 1541 O O . GLY A 1 101 ? 40.886 13.868 11.826 1.000 11.115 95 GLY A O 1
ATOM 1545 N N . LEU A 1 102 ? 39.537 12.990 10.263 1.000 7.057 96 LEU A N 1
ATOM 1546 C CA . LEU A 1 102 ? 40.607 12.527 9.406 1.000 6.433 96 LEU A CA 1
ATOM 1547 C C . LEU A 1 102 ? 41.259 13.711 8.699 1.000 7.779 96 LEU A C 1
ATOM 1548 O O . LEU A 1 102 ? 42.453 13.824 8.713 1.000 9.420 96 LEU A O 1
ATOM 1564 N N . VAL A 1 103 ? 40.455 14.605 8.121 1.000 6.005 97 VAL A N 1
ATOM 1565 C CA . VAL A 1 103 ? 41.033 15.646 7.292 1.000 6.161 97 VAL A CA 1
ATOM 1566 C C . VAL A 1 103 ? 41.832 16.649 8.142 1.000 7.074 97 VAL A C 1
ATOM 1567 O O . VAL A 1 103 ? 42.890 17.119 7.766 1.000 7.767 97 VAL A O 1
ATOM 1580 N N . ALA A 1 104 ? 41.323 16.987 9.347 1.000 7.098 98 ALA A N 1
ATOM 1581 C CA . ALA A 1 104 ? 42.026 17.894 10.245 1.000 7.904 98 ALA A CA 1
ATOM 1582 C C . ALA A 1 104 ? 43.428 17.355 10.568 1.000 9.954 98 ALA A C 1
ATOM 1583 O O . ALA A 1 104 ? 44.405 18.098 10.565 1.000 9.714 98 ALA A O 1
ATOM 1590 N N . ARG A 1 105 ? 43.500 16.048 10.801 1.000 8.648 99 ARG A N 1
ATOM 1591 C CA . ARG A 1 105 ? 44.752 15.394 11.132 1.000 7.655 99 ARG A CA 1
ATOM 1592 C C . ARG A 1 105 ? 45.664 15.307 9.920 1.000 7.232 99 ARG A C 1
ATOM 1593 O O . ARG A 1 105 ? 46.851 15.531 10.024 1.000 7.789 99 ARG A O 1
ATOM 1614 N N . LEU A 1 106 ? 45.119 14.943 8.735 1.000 8.349 100 LEU A N 1
ATOM 1615 C CA . LEU A 1 106 ? 45.928 15.014 7.521 1.000 7.865 100 LEU A CA 1
ATOM 1616 C C . LEU A 1 106 ? 46.557 16.400 7.364 1.000 9.293 100 LEU A C 1
ATOM 1617 O O . LEU A 1 106 ? 47.737 16.539 7.106 1.000 8.052 100 LEU A O 1
ATOM 1633 N N . CYS A 1 107 ? 45.735 17.422 7.472 1.000 8.581 101 CYS A N 1
ATOM 1634 C CA . CYS A 1 107 ? 46.197 18.794 7.297 1.000 8.135 101 CYS A CA 1
ATOM 1635 C C . CYS A 1 107 ? 47.368 19.094 8.247 1.000 7.253 101 CYS A C 1
ATOM 1636 O O . CYS A 1 107 ? 48.4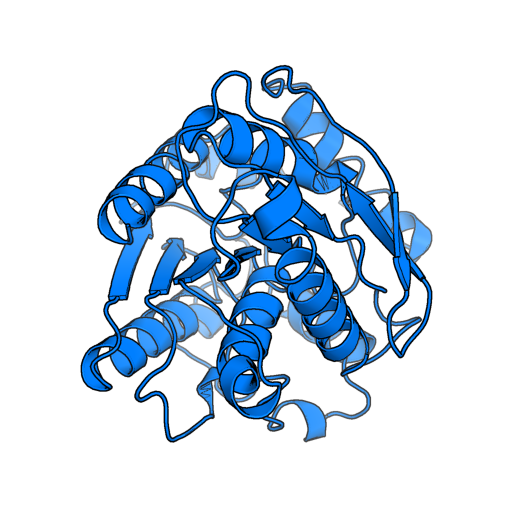45 19.502 7.836 1.000 8.220 101 CYS A O 1
ATOM 1644 N N . GLN A 1 108 ? 47.150 18.852 9.565 1.000 8.425 102 GLN A N 1
ATOM 1645 C CA . GLN A 1 108 ? 48.122 19.268 10.572 1.000 7.997 102 GLN A CA 1
ATOM 1646 C C . GLN A 1 108 ? 49.353 18.376 10.615 1.000 8.293 102 GLN A C 1
ATOM 1647 O O . GLN A 1 108 ? 50.444 18.868 10.801 1.000 12.147 102 GLN A O 1
ATOM 1661 N N . THR A 1 109 ? 49.204 17.084 10.381 1.000 10.247 103 THR A N 1
ATOM 1662 C CA . THR A 1 109 ? 50.332 16.159 10.461 1.000 9.611 103 THR A CA 1
ATOM 1663 C C . THR A 1 109 ? 51.201 16.234 9.209 1.000 9.307 103 THR A C 1
ATOM 1664 O O . THR A 1 109 ? 52.417 16.196 9.276 1.000 11.590 103 THR A O 1
ATOM 1675 N N . VAL A 1 110 ? 50.563 16.309 8.042 1.000 8.957 104 VAL A N 1
ATOM 1676 C CA . VAL A 1 110 ? 51.315 16.451 6.806 1.000 9.115 104 VAL A CA 1
ATOM 1677 C C . VAL A 1 110 ? 51.843 17.884 6.715 1.000 10.077 104 VAL A C 1
ATOM 1678 O O . VAL A 1 110 ? 52.876 18.136 6.092 1.000 11.348 104 VAL A O 1
ATOM 1691 N N . GLY A 1 111 ? 51.095 18.847 7.261 1.000 9.834 105 GLY A N 1
ATOM 1692 C CA . GLY A 1 111 ? 51.404 20.238 6.995 1.000 7.974 105 GLY A CA 1
ATOM 1693 C C . GLY A 1 111 ? 51.023 20.638 5.584 1.000 7.119 105 GLY A C 1
ATOM 1694 O O . GLY A 1 111 ? 51.792 21.312 4.901 1.000 9.895 105 GLY A O 1
ATOM 1698 N N . ALA A 1 112 ? 49.804 20.256 5.202 1.000 8.276 106 ALA A N 1
ATOM 1699 C CA . ALA A 1 112 ? 49.313 20.483 3.852 1.000 7.973 106 ALA A CA 1
ATOM 1700 C C . ALA A 1 112 ? 47.974 21.212 3.898 1.000 6.976 106 ALA A C 1
ATOM 1701 O O . ALA A 1 112 ? 47.180 20.997 4.815 1.000 8.628 106 ALA A O 1
ATOM 1708 N N . THR A 1 113 ? 47.731 22.067 2.896 1.000 7.043 107 THR A N 1
ATOM 1709 C CA A THR A 1 113 ? 46.376 22.551 2.677 0.500 8.114 107 THR A CA 1
ATOM 1710 C CA B THR A 1 113 ? 46.390 22.556 2.659 0.500 8.052 107 THR A CA 1
ATOM 1711 C C . THR A 1 113 ? 45.572 21.406 2.080 1.000 6.731 107 THR A C 1
ATOM 1712 O O . THR A 1 113 ? 46.070 20.691 1.222 1.000 7.024 107 THR A O 1
ATOM 1732 N N . VAL A 1 114 ? 44.383 21.188 2.594 1.000 6.307 108 VAL A N 1
ATOM 1733 C CA . VAL A 1 114 ? 43.529 20.118 2.152 1.000 6.968 108 VAL A CA 1
ATOM 1734 C C . VAL A 1 114 ? 42.196 20.726 1.779 1.000 5.749 108 VAL A C 1
ATOM 1735 O O . VAL A 1 114 ? 41.631 21.530 2.527 1.000 8.266 108 VAL A O 1
ATOM 1748 N N . ILE A 1 115 ? 41.696 20.284 0.622 1.000 6.600 109 ILE A N 1
ATOM 1749 C CA . ILE A 1 115 ? 40.372 20.659 0.165 1.000 6.491 109 ILE A CA 1
ATOM 1750 C C . ILE A 1 115 ? 39.482 19.444 0.397 1.000 5.962 109 ILE A C 1
ATOM 1751 O O . ILE A 1 115 ? 39.650 18.465 -0.332 1.000 6.805 109 ILE A O 1
ATOM 1767 N N . SER A 1 116 ? 38.508 19.519 1.303 1.000 6.718 110 SER A N 1
ATOM 1768 C CA . SER A 1 116 ? 37.586 18.426 1.539 1.000 6.306 110 SER A CA 1
ATOM 1769 C C . SER A 1 116 ? 36.318 18.683 0.726 1.000 7.288 110 SER A C 1
ATOM 1770 O O . SER A 1 116 ? 35.792 19.793 0.767 1.000 7.647 110 SER A O 1
ATOM 1778 N N . VAL A 1 117 ? 35.853 17.645 0.018 1.000 7.514 111 VAL A N 1
ATOM 1779 C CA . VAL A 1 117 ? 34.832 17.880 -0.998 1.000 7.359 111 VAL A CA 1
ATOM 1780 C C . VAL A 1 117 ? 33.497 17.243 -0.631 1.000 7.732 111 VAL A C 1
ATOM 1781 O O . VAL A 1 117 ? 33.432 16.057 -0.330 1.000 7.353 111 VAL A O 1
ATOM 1794 N N . ASP A 1 118 ? 32.424 18.041 -0.706 1.000 8.307 112 ASP A N 1
ATOM 1795 C CA A ASP A 1 118 ? 31.071 17.582 -0.456 0.500 8.228 112 ASP A CA 1
ATOM 1796 C CA B ASP A 1 118 ? 31.076 17.577 -0.461 0.500 8.996 112 ASP A CA 1
ATOM 1797 C C . ASP A 1 118 ? 30.382 17.258 -1.787 1.000 8.357 112 ASP A C 1
ATOM 1798 O O . ASP A 1 118 ? 29.477 17.938 -2.198 1.000 7.691 112 ASP A O 1
ATOM 1814 N N . TYR A 1 119 ? 30.824 16.176 -2.419 1.000 8.680 113 TYR A N 1
ATOM 1815 C CA . TYR A 1 119 ? 30.301 15.775 -3.737 1.000 8.291 113 TYR A CA 1
ATOM 1816 C C . TYR A 1 119 ? 28.861 15.284 -3.563 1.000 8.180 113 TYR A C 1
ATOM 1817 O O . TYR A 1 119 ? 28.413 14.975 -2.427 1.000 8.322 113 TYR A O 1
ATOM 1835 N N . SER A 1 120 ? 28.099 15.335 -4.645 1.000 7.978 114 SER A N 1
ATOM 1836 C CA . SER A 1 120 ? 26.703 14.922 -4.630 1.000 7.938 114 SER A CA 1
ATOM 1837 C C . SER A 1 120 ? 26.551 13.429 -4.371 1.000 6.643 114 SER A C 1
ATOM 1838 O O . SER A 1 120 ? 27.248 12.600 -4.953 1.000 8.495 114 SER A O 1
ATOM 1846 N N . LEU A 1 121 ? 25.629 13.116 -3.440 1.000 7.729 115 LEU A N 1
ATOM 1847 C CA . LEU A 1 121 ? 25.384 11.743 -3.036 1.000 7.683 115 LEU A CA 1
ATOM 1848 C C . LEU A 1 121 ? 24.276 11.089 -3.856 1.000 7.811 115 LEU A C 1
ATOM 1849 O O . LEU A 1 121 ? 23.365 11.748 -4.359 1.000 8.846 115 LEU A O 1
ATOM 1865 N N . ALA A 1 122 ? 24.375 9.773 -3.898 1.000 8.160 116 ALA A N 1
ATOM 1866 C CA . ALA A 1 122 ? 23.373 8.897 -4.463 1.000 8.560 116 ALA A CA 1
ATOM 1867 C C . ALA A 1 122 ? 22.344 8.576 -3.390 1.000 9.667 116 ALA A C 1
ATOM 1868 O O . ALA A 1 122 ? 22.676 8.578 -2.218 1.000 10.374 116 ALA A O 1
ATOM 1875 N N . PRO A 1 123 ? 21.097 8.195 -3.719 1.000 9.578 117 PRO A N 1
ATOM 1876 C CA . PRO A 1 123 ? 20.637 8.032 -5.106 1.000 10.793 117 PRO A CA 1
ATOM 1877 C C . PRO A 1 123 ? 20.183 9.282 -5.861 1.000 11.934 117 PRO A C 1
ATOM 1878 O O . PRO A 1 123 ? 19.916 9.233 -7.064 1.000 13.723 117 PRO A O 1
ATOM 1889 N N . GLU A 1 124 ? 20.206 10.434 -5.179 1.000 12.263 118 GLU A N 1
ATOM 1890 C CA . GLU A 1 124 ? 19.775 11.674 -5.798 1.000 12.482 118 GLU A CA 1
ATOM 1891 C C . GLU A 1 124 ? 20.610 11.995 -7.048 1.000 11.341 118 GLU A C 1
ATOM 1892 O O . GLU A 1 124 ? 20.064 12.415 -8.058 1.000 16.173 118 GLU A O 1
ATOM 1904 N N . ALA A 1 125 ? 21.939 11.907 -6.920 1.000 10.352 119 ALA A N 1
ATOM 1905 C CA . ALA A 1 125 ? 22.853 11.926 -8.041 1.000 9.992 119 ALA A CA 1
ATOM 1906 C C . ALA A 1 125 ? 23.335 10.511 -8.263 1.000 10.240 119 ALA A C 1
ATOM 1907 O O . ALA A 1 125 ? 23.636 9.780 -7.344 1.000 14.639 119 ALA A O 1
ATOM 1914 N N . LYS A 1 126 ? 23.428 10.129 -9.524 1.000 9.915 120 LYS A N 1
ATOM 1915 C CA A LYS A 1 126 ? 23.896 8.789 -9.824 0.500 10.773 120 LYS A CA 1
ATOM 1916 C CA B LYS A 1 126 ? 23.832 8.800 -9.946 0.500 10.595 120 LYS A CA 1
ATOM 1917 C C . LYS A 1 126 ? 25.223 8.863 -10.570 1.000 9.846 120 LYS A C 1
ATOM 1918 O O . LYS A 1 126 ? 25.607 9.912 -11.114 1.000 8.732 120 LYS A O 1
ATOM 1954 N N . PHE A 1 127 ? 25.915 7.736 -10.561 1.000 10.155 121 PHE A N 1
ATOM 1955 C CA . PHE A 1 127 ? 27.087 7.530 -11.376 1.000 8.112 121 PHE A CA 1
ATOM 1956 C C . PHE A 1 127 ? 26.827 8.065 -12.782 1.000 10.352 121 PHE A C 1
ATOM 1957 O O . PHE A 1 127 ? 25.754 7.796 -13.301 1.000 10.299 121 PHE A O 1
ATOM 1974 N N . PRO A 1 128 ? 27.769 8.778 -13.429 1.000 13.842 122 PRO A N 1
ATOM 1975 C CA . PRO A 1 128 ? 29.093 9.163 -12.924 1.000 10.923 122 PRO A CA 1
ATOM 1976 C C . PRO A 1 128 ? 29.209 10.614 -12.464 1.000 9.892 122 PRO A C 1
ATOM 1977 O O . PRO A 1 128 ? 30.287 11.204 -12.503 1.000 9.622 122 PRO A O 1
ATOM 1988 N N . VAL A 1 129 ? 28.100 11.172 -11.986 1.000 9.221 123 VAL A N 1
ATOM 1989 C CA . VAL A 1 129 ? 28.058 12.569 -11.587 1.000 8.561 123 VAL A CA 1
ATOM 1990 C C . VAL A 1 129 ? 29.173 12.908 -10.591 1.000 8.620 123 VAL A C 1
ATOM 1991 O O . VAL A 1 129 ? 29.911 13.879 -10.766 1.000 9.590 123 VAL A O 1
ATOM 2004 N N . PRO A 1 130 ? 29.315 12.205 -9.434 1.000 8.239 124 PRO A N 1
ATOM 2005 C CA . PRO A 1 130 ? 30.349 12.628 -8.502 1.000 8.687 124 PRO A CA 1
ATOM 2006 C C . PRO A 1 130 ? 31.766 12.515 -9.051 1.000 7.423 124 PRO A C 1
ATOM 2007 O O . PRO A 1 130 ? 32.652 13.238 -8.634 1.000 7.904 124 PRO A O 1
ATOM 2018 N N . VAL A 1 131 ? 31.980 11.607 -10.018 1.000 7.658 125 VAL A N 1
ATOM 2019 C CA . VAL A 1 131 ? 33.284 11.513 -10.643 1.000 7.610 125 VAL A CA 1
ATOM 2020 C C . VAL A 1 131 ? 33.607 12.845 -11.337 1.000 8.456 125 VAL A C 1
ATOM 2021 O O . VAL A 1 131 ? 34.687 13.398 -11.213 1.000 9.414 125 VAL A O 1
ATOM 2034 N N . ALA A 1 132 ? 32.632 13.327 -12.116 1.000 7.702 126 ALA A N 1
ATOM 2035 C CA . ALA A 1 132 ? 32.811 14.597 -12.803 1.000 8.289 126 ALA A CA 1
ATOM 2036 C C . ALA A 1 132 ? 33.060 15.743 -11.835 1.000 7.110 126 ALA A C 1
ATOM 2037 O O . ALA A 1 132 ? 33.967 16.550 -11.995 1.000 8.918 126 ALA A O 1
ATOM 2044 N N . GLU A 1 133 ? 32.244 15.781 -10.764 1.000 8.344 127 GLU A N 1
ATOM 2045 C CA . GLU A 1 133 ? 32.394 16.838 -9.770 1.000 7.417 127 GLU A CA 1
ATOM 2046 C C . GLU A 1 133 ? 33.789 16.808 -9.157 1.000 7.586 127 GLU A C 1
ATOM 2047 O O . GLU A 1 133 ? 34.417 17.831 -8.962 1.000 7.884 127 GLU A O 1
ATOM 2059 N N . CYS A 1 134 ? 34.256 15.601 -8.864 1.000 7.102 128 CYS A N 1
ATOM 2060 C CA . CYS A 1 134 ? 35.547 15.441 -8.184 1.000 7.661 128 CYS A CA 1
ATOM 2061 C C . CYS A 1 134 ? 36.722 15.849 -9.071 1.000 6.895 128 CYS A C 1
ATOM 2062 O O . CYS A 1 134 ? 37.693 16.440 -8.617 1.000 7.947 128 CYS A O 1
ATOM 2070 N N . ILE A 1 135 ? 36.603 15.595 -10.403 1.000 8.165 129 ILE A N 1
ATOM 2071 C CA . ILE A 1 135 ? 37.562 16.112 -11.375 1.000 9.122 129 ILE A CA 1
ATOM 2072 C C . ILE A 1 135 ? 37.544 17.637 -11.406 1.000 10.176 129 ILE A C 1
ATOM 2073 O O . ILE A 1 135 ? 38.596 18.277 -11.357 1.000 10.710 129 ILE A O 1
ATOM 2089 N N . ASP A 1 136 ? 36.330 18.203 -11.448 1.000 10.302 130 ASP A N 1
ATOM 2090 C CA . ASP A 1 136 ? 36.225 19.649 -11.534 1.000 9.925 130 ASP A CA 1
ATOM 2091 C C . ASP A 1 136 ? 36.836 20.334 -10.317 1.000 7.236 130 ASP A C 1
ATOM 2092 O O . ASP A 1 136 ? 37.448 21.382 -10.406 1.000 8.080 130 ASP A O 1
ATOM 2101 N N . VAL A 1 137 ? 36.578 19.760 -9.118 1.000 6.734 131 VAL A N 1
ATOM 2102 C CA . VAL A 1 137 ? 37.148 20.342 -7.923 1.000 7.017 131 VAL A CA 1
ATOM 2103 C C . VAL A 1 137 ? 38.674 20.225 -7.942 1.000 6.853 131 VAL A C 1
ATOM 2104 O O . VAL A 1 137 ? 39.366 21.157 -7.529 1.000 7.378 131 VAL A O 1
ATOM 2117 N N . ALA A 1 138 ? 39.195 19.076 -8.366 1.000 7.656 132 ALA A N 1
ATOM 2118 C CA . ALA A 1 138 ? 40.641 18.939 -8.449 1.000 8.142 132 ALA A CA 1
ATOM 2119 C C . ALA A 1 138 ? 41.252 19.962 -9.434 1.000 7.070 132 ALA A C 1
ATOM 2120 O O . ALA A 1 138 ? 42.291 20.561 -9.115 1.000 8.085 132 ALA A O 1
ATOM 2127 N N . ARG A 1 139 ? 40.566 20.240 -10.559 1.000 9.428 133 ARG A N 1
ATOM 2128 C CA . ARG A 1 139 ? 41.031 21.203 -11.549 1.000 9.102 133 ARG A CA 1
ATOM 2129 C C . ARG A 1 139 ? 41.036 22.599 -10.934 1.000 9.045 133 ARG A C 1
ATOM 2130 O O . ARG A 1 139 ? 41.976 23.367 -11.085 1.000 10.464 133 ARG A O 1
ATOM 2151 N N . TRP A 1 140 ? 39.994 22.915 -10.169 1.000 9.583 134 TRP A N 1
ATOM 2152 C CA . TRP A 1 140 ? 39.941 24.177 -9.463 1.000 8.952 134 TRP A CA 1
ATOM 2153 C C . TRP A 1 140 ? 41.133 24.334 -8.524 1.000 9.139 134 TRP A C 1
ATOM 2154 O O . TRP A 1 140 ? 41.794 25.380 -8.492 1.000 10.200 134 TRP A O 1
ATOM 2175 N N . ALA A 1 141 ? 41.415 23.281 -7.754 1.000 7.459 135 ALA A N 1
ATOM 2176 C CA . ALA A 1 141 ? 42.492 23.350 -6.779 1.000 7.595 135 ALA A CA 1
ATOM 2177 C C . ALA A 1 141 ? 43.823 23.570 -7.487 1.000 8.320 135 ALA A C 1
ATOM 2178 O O . ALA A 1 141 ? 44.658 24.316 -6.979 1.000 10.001 135 ALA A O 1
ATOM 2185 N N . ALA A 1 142 ? 44.037 22.895 -8.621 1.000 9.510 136 ALA A N 1
ATOM 2186 C CA . ALA A 1 142 ? 45.272 23.072 -9.348 1.000 10.129 136 ALA A CA 1
ATOM 2187 C C . ALA A 1 142 ? 45.426 24.512 -9.842 1.000 11.164 136 ALA A C 1
ATOM 2188 O O . ALA A 1 142 ? 46.530 25.039 -9.852 1.000 14.744 136 ALA A O 1
ATOM 2195 N N . HIS A 1 143 ? 44.330 25.152 -10.259 1.000 13.391 137 HIS A N 1
ATOM 2196 C CA A HIS A 1 143 ? 44.386 26.539 -10.703 0.500 12.778 137 HIS A CA 1
ATOM 2197 C CA B HIS A 1 143 ? 44.352 26.538 -10.692 0.500 13.426 137 HIS A CA 1
ATOM 2198 C C . HIS A 1 143 ? 44.636 27.500 -9.532 1.000 13.225 137 HIS A C 1
ATOM 2199 O O . HIS A 1 143 ? 45.351 28.494 -9.683 1.000 14.859 137 HIS A O 1
ATOM 2227 N N . GLU A 1 144 ? 44.078 27.221 -8.359 1.000 11.370 138 GLU A N 1
ATOM 2228 C CA . GLU A 1 144 ? 44.248 28.075 -7.191 1.000 13.151 138 GLU A CA 1
ATOM 2229 C C . GLU A 1 144 ? 45.639 27.913 -6.546 1.000 14.306 138 GLU A C 1
ATOM 2230 O O . GLU A 1 144 ? 46.129 28.784 -5.833 1.000 16.137 138 GLU A O 1
ATOM 2242 N N . ALA A 1 145 ? 46.294 26.764 -6.759 1.000 12.979 139 ALA A N 1
ATOM 2243 C CA . ALA A 1 145 ? 47.451 26.381 -5.960 1.000 13.923 139 ALA A CA 1
ATOM 2244 C C . ALA A 1 145 ? 48.525 27.474 -5.965 1.000 13.975 139 ALA A C 1
ATOM 2245 O O . ALA A 1 145 ? 49.105 27.768 -4.938 1.000 13.367 139 ALA A O 1
ATOM 2252 N N . PRO A 1 146 ? 48.913 28.084 -7.106 1.000 16.678 140 PRO A N 1
ATOM 2253 C CA . PRO A 1 146 ? 49.953 29.128 -7.058 1.000 19.318 140 PRO A CA 1
ATOM 2254 C C . PRO A 1 146 ? 49.661 30.309 -6.124 1.000 20.675 140 PRO A C 1
ATOM 2255 O O . PRO A 1 146 ? 50.588 30.846 -5.534 1.000 27.942 140 PRO A O 1
ATOM 2266 N N . GLY A 1 147 ? 48.382 30.670 -5.930 1.000 18.466 141 GLY A N 1
ATOM 2267 C CA . GLY A 1 147 ? 48.007 31.789 -5.090 1.000 19.604 141 GLY A CA 1
ATOM 2268 C C . GLY A 1 147 ? 48.004 31.415 -3.613 1.000 20.355 141 GLY A C 1
ATOM 2269 O O . GLY A 1 147 ? 47.888 32.311 -2.763 1.000 25.884 141 GLY A O 1
ATOM 2273 N N . TRP A 1 148 ? 48.116 30.100 -3.341 1.000 18.720 142 TRP A N 1
ATOM 2274 C CA . TRP A 1 148 ? 48.415 29.586 -2.013 1.000 18.666 142 TRP A CA 1
ATOM 2275 C C . TRP A 1 148 ? 49.912 29.351 -1.839 1.000 16.200 142 TRP A C 1
ATOM 2276 O O . TRP A 1 148 ? 50.336 28.818 -0.804 1.000 19.763 142 TRP A O 1
ATOM 2297 N N . GLY A 1 149 ? 50.714 29.749 -2.829 1.000 19.286 143 GLY A N 1
ATOM 2298 C CA . GLY A 1 149 ? 52.154 29.552 -2.803 1.000 19.142 143 GLY A CA 1
ATOM 2299 C C . GLY A 1 149 ? 52.570 28.096 -2.989 1.000 15.305 143 GLY A C 1
ATOM 2300 O O . GLY A 1 149 ? 53.585 27.672 -2.450 1.000 15.184 143 GLY A O 1
ATOM 2304 N N . LEU A 1 150 ? 51.775 27.341 -3.743 1.000 13.655 144 LEU A N 1
ATOM 2305 C CA . LEU A 1 150 ? 51.972 25.905 -3.893 1.000 12.547 144 LEU A CA 1
ATOM 2306 C C . LEU A 1 150 ? 52.175 25.520 -5.352 1.000 10.748 144 LEU A C 1
ATOM 2307 O O . LEU A 1 150 ? 51.916 26.303 -6.263 1.000 15.501 144 LEU A O 1
ATOM 2323 N N . LYS A 1 151 ? 52.641 24.282 -5.578 1.000 10.587 145 LYS A N 1
ATOM 2324 C CA . LYS A 1 151 ? 52.738 23.740 -6.920 1.000 11.545 145 LYS A CA 1
ATOM 2325 C C . LYS A 1 151 ? 51.343 23.420 -7.445 1.000 11.005 145 LYS A C 1
ATOM 2326 O O . LYS A 1 151 ? 50.481 23.012 -6.679 1.000 13.056 145 LYS A O 1
ATOM 2345 N N . PRO A 1 152 ? 51.088 23.575 -8.763 1.000 15.223 146 PRO A N 1
ATOM 2346 C CA . PRO A 1 152 ? 49.772 23.267 -9.342 1.000 18.179 146 PRO A CA 1
ATOM 2347 C C . PRO A 1 152 ? 49.342 21.792 -9.331 1.000 18.064 146 PRO A C 1
ATOM 2348 O O . PRO A 1 152 ? 48.160 21.414 -9.455 1.000 22.739 146 PRO A O 1
ATOM 2359 N N . SER A 1 153 ? 50.282 20.900 -9.188 1.000 13.789 147 SER A N 1
ATOM 2360 C CA . SER A 1 153 ? 49.926 19.505 -9.209 1.000 12.115 147 SER A CA 1
ATOM 2361 C C . SER A 1 153 ? 49.342 19.116 -7.860 1.000 11.272 147 SER A C 1
ATOM 2362 O O . SER A 1 153 ? 49.835 19.520 -6.812 1.000 18.296 147 SER A O 1
ATOM 2370 N N . ILE A 1 154 ? 48.230 18.389 -7.896 1.000 9.386 148 ILE A N 1
ATOM 2371 C CA . ILE A 1 154 ? 47.491 18.104 -6.688 1.000 8.427 148 ILE A CA 1
ATOM 2372 C C . ILE A 1 154 ? 47.739 16.664 -6.282 1.000 8.671 148 ILE A C 1
ATOM 2373 O O . ILE A 1 154 ? 48.176 15.833 -7.049 1.000 9.714 148 ILE A O 1
ATOM 2389 N N . VAL A 1 155 ? 47.460 16.387 -5.004 1.000 7.043 149 VAL A N 1
ATOM 2390 C CA . VAL A 1 155 ? 47.396 15.040 -4.479 1.000 6.073 149 VAL A CA 1
ATOM 2391 C C . VAL A 1 155 ? 45.936 14.743 -4.208 1.000 5.533 149 VAL A C 1
ATOM 2392 O O . VAL A 1 155 ? 45.315 15.467 -3.449 1.000 7.495 149 VAL A O 1
ATOM 2405 N N . VAL A 1 156 ? 45.404 13.686 -4.817 1.000 5.924 150 VAL A N 1
ATOM 2406 C CA . VAL A 1 156 ? 44.041 13.290 -4.501 1.000 5.997 150 VAL A CA 1
ATOM 2407 C C . VAL A 1 156 ? 44.076 12.191 -3.443 1.000 5.174 150 VAL A C 1
ATOM 2408 O O . VAL A 1 156 ? 44.972 11.386 -3.404 1.000 6.470 150 VAL A O 1
ATOM 2421 N N . ALA A 1 157 ? 42.985 12.138 -2.688 1.000 5.753 151 ALA A N 1
ATOM 2422 C CA . ALA A 1 157 ? 42.937 11.219 -1.562 1.000 6.614 151 ALA A CA 1
ATOM 2423 C C . ALA A 1 157 ? 41.487 10.876 -1.275 1.000 6.578 151 ALA A C 1
ATOM 2424 O O . ALA A 1 157 ? 40.628 11.726 -1.423 1.000 6.696 151 ALA A O 1
ATOM 2431 N N . GLY A 1 158 ? 41.253 9.678 -0.710 1.000 5.990 152 GLY A N 1
ATOM 2432 C CA . GLY A 1 158 ? 39.935 9.352 -0.244 1.000 6.041 152 GLY A CA 1
ATOM 2433 C C . GLY A 1 158 ? 39.897 7.988 0.414 1.000 6.298 152 GLY A C 1
ATOM 2434 O O . GLY A 1 158 ? 40.721 7.140 0.140 1.000 6.879 152 GLY A O 1
ATOM 2438 N N . ASP A 1 159 ? 38.878 7.828 1.262 1.000 5.506 153 ASP A N 1
ATOM 2439 C CA . ASP A 1 159 ? 38.628 6.569 1.917 1.000 6.346 153 ASP A CA 1
ATOM 2440 C C . ASP A 1 159 ? 37.424 5.863 1.310 1.000 6.689 153 ASP A C 1
ATOM 2441 O O . ASP A 1 159 ? 36.404 6.484 1.057 1.000 7.384 153 ASP A O 1
ATOM 2450 N N . SER A 1 160 ? 37.539 4.553 1.115 1.000 7.290 154 SER A N 1
ATOM 2451 C CA . SER A 1 160 ? 36.377 3.761 0.751 1.000 8.146 154 SER A CA 1
ATOM 2452 C C . SER A 1 160 ? 35.824 4.213 -0.642 1.000 8.362 154 SER A C 1
ATOM 2453 O O . SER A 1 160 ? 36.591 4.235 -1.624 1.000 7.610 154 SER A O 1
ATOM 2461 N N . ALA A 1 161 ? 34.538 4.605 -0.734 1.000 8.163 155 ALA A N 1
ATOM 2462 C CA . ALA A 1 161 ? 33.987 5.165 -1.978 1.000 8.806 155 ALA A CA 1
ATOM 2463 C C . ALA A 1 161 ? 34.783 6.383 -2.378 1.000 7.463 155 ALA A C 1
ATOM 2464 O O . ALA A 1 161 ? 34.947 6.679 -3.572 1.000 8.016 155 ALA A O 1
ATOM 2471 N N . GLY A 1 162 ? 35.334 7.145 -1.426 1.000 6.592 156 GLY A N 1
ATOM 2472 C CA . GLY A 1 162 ? 36.178 8.276 -1.741 1.000 7.150 156 GLY A CA 1
ATOM 2473 C C . GLY A 1 162 ? 37.522 7.873 -2.342 1.000 6.359 156 GLY A C 1
ATOM 2474 O O . GLY A 1 162 ? 38.091 8.621 -3.155 1.000 6.935 156 GLY A O 1
ATOM 2478 N N . GLY A 1 163 ? 37.999 6.704 -1.948 1.000 8.679 157 GLY A N 1
ATOM 2479 C CA . GLY A 1 163 ? 39.178 6.121 -2.545 1.000 7.790 157 GLY A CA 1
ATOM 2480 C C . GLY A 1 163 ? 38.894 5.668 -3.979 1.000 6.676 157 GLY A C 1
ATOM 2481 O O . GLY A 1 163 ? 39.801 5.783 -4.831 1.000 5.924 157 GLY A O 1
ATOM 2485 N N . ASN A 1 164 ? 37.687 5.167 -4.225 1.000 7.735 158 ASN A N 1
ATOM 2486 C CA . ASN A 1 164 ? 37.259 4.903 -5.600 1.000 7.301 158 ASN A CA 1
ATOM 2487 C C . ASN A 1 164 ? 37.365 6.187 -6.421 1.000 6.544 158 ASN A C 1
ATOM 2488 O O . ASN A 1 164 ? 37.959 6.183 -7.510 1.000 7.516 158 ASN A O 1
ATOM 2499 N N . LEU A 1 165 ? 36.822 7.279 -5.920 1.000 6.236 159 LEU A N 1
ATOM 2500 C CA . LEU A 1 165 ? 36.820 8.539 -6.616 1.000 7.148 159 LEU A CA 1
ATOM 2501 C C . LEU A 1 165 ? 38.229 9.011 -6.864 1.000 7.460 159 LEU A C 1
ATOM 2502 O O . LEU A 1 165 ? 38.546 9.446 -7.981 1.000 7.101 159 LEU A O 1
ATOM 2518 N N . ALA A 1 166 ? 39.116 8.924 -5.877 1.000 8.011 160 ALA A N 1
ATOM 2519 C CA . ALA A 1 166 ? 40.483 9.341 -6.069 1.000 7.660 160 ALA A CA 1
ATOM 2520 C C . ALA A 1 166 ? 41.130 8.513 -7.203 1.000 6.212 160 ALA A C 1
ATOM 2521 O O . ALA A 1 166 ? 41.938 9.052 -7.954 1.000 7.335 160 ALA A O 1
ATOM 2528 N N . ALA A 1 167 ? 40.890 7.222 -7.173 1.000 6.243 161 ALA A N 1
ATOM 2529 C CA . ALA A 1 167 ? 41.513 6.337 -8.143 1.000 6.596 161 ALA A CA 1
ATOM 2530 C C . ALA A 1 167 ? 41.041 6.676 -9.568 1.000 8.174 161 ALA A C 1
ATOM 2531 O O . ALA A 1 167 ? 41.835 6.579 -10.504 1.000 6.926 161 ALA A O 1
ATOM 2538 N N . VAL A 1 168 ? 39.749 6.958 -9.685 1.000 9.690 162 VAL A N 1
ATOM 2539 C CA . VAL A 1 168 ? 39.160 7.234 -11.001 1.000 10.531 162 VAL A CA 1
ATOM 2540 C C . VAL A 1 168 ? 39.674 8.588 -11.455 1.000 7.523 162 VAL A C 1
ATOM 2541 O O . VAL A 1 168 ? 40.030 8.760 -12.640 1.000 10.110 162 VAL A O 1
ATOM 2554 N N . VAL A 1 169 ? 39.612 9.617 -10.635 1.000 8.547 163 VAL A N 1
ATOM 2555 C CA . VAL A 1 169 ? 40.137 10.915 -10.964 1.000 8.450 163 VAL A CA 1
ATOM 2556 C C . VAL A 1 169 ? 41.569 10.759 -11.437 1.000 6.292 163 VAL A C 1
ATOM 2557 O O . VAL A 1 169 ? 41.967 11.383 -12.447 1.000 7.808 163 VAL A O 1
ATOM 2570 N N . SER A 1 170 ? 42.377 9.948 -10.786 1.000 7.431 164 SER A N 1
ATOM 2571 C CA . SER A 1 170 ? 43.754 9.726 -11.176 1.000 6.989 164 SER A CA 1
ATOM 2572 C C . SER A 1 170 ? 43.836 9.081 -12.561 1.000 7.984 164 SER A C 1
ATOM 2573 O O . SER A 1 170 ? 44.704 9.478 -13.335 1.000 6.671 164 SER A O 1
ATOM 2581 N N . GLN A 1 171 ? 42.993 8.098 -12.838 1.000 9.035 165 GLN A N 1
ATOM 2582 C CA . GLN A 1 171 ? 43.029 7.483 -14.184 1.000 8.812 165 GLN A CA 1
ATOM 2583 C C . GLN A 1 171 ? 42.608 8.461 -15.258 1.000 9.131 165 GLN A C 1
ATOM 2584 O O . GLN A 1 171 ? 43.103 8.324 -16.401 1.000 10.492 165 GLN A O 1
ATOM 2598 N N . ARG A 1 172 ? 41.748 9.401 -14.978 1.000 9.540 166 ARG A N 1
ATOM 2599 C CA . ARG A 1 172 ? 41.244 10.332 -15.975 1.000 10.204 166 ARG A CA 1
ATOM 2600 C C . ARG A 1 172 ? 42.125 11.561 -16.089 1.000 9.022 166 ARG A C 1
ATOM 2601 O O . ARG A 1 172 ? 41.897 12.390 -16.987 1.000 9.455 166 ARG A O 1
ATOM 2622 N N . ALA A 1 173 ? 43.120 11.730 -15.186 1.000 9.536 167 ALA A N 1
ATOM 2623 C CA . ALA A 1 173 ? 43.762 13.020 -15.063 1.000 12.869 167 ALA A CA 1
ATOM 2624 C C . ALA A 1 173 ? 44.433 13.468 -16.360 1.000 12.861 167 ALA A C 1
ATOM 2625 O O . ALA A 1 173 ? 44.278 14.622 -16.725 1.000 10.885 167 ALA A O 1
ATOM 2632 N N . LYS A 1 174 ? 45.258 12.623 -16.947 1.000 12.945 168 LYS A N 1
ATOM 2633 C CA . LYS A 1 174 ? 45.963 13.069 -18.146 1.000 12.580 168 LYS A CA 1
ATOM 2634 C C . LYS A 1 174 ? 44.961 13.484 -19.218 1.000 13.246 168 LYS A C 1
ATOM 2635 O O . LYS A 1 174 ? 45.105 14.573 -19.824 1.000 12.764 168 LYS A O 1
ATOM 2654 N N . ASP A 1 175 ? 43.927 12.684 -19.401 1.000 11.546 169 ASP A N 1
ATOM 2655 C CA . ASP A 1 175 ? 42.962 12.986 -20.452 1.000 10.454 169 ASP A CA 1
ATOM 2656 C C . ASP A 1 175 ? 42.220 14.277 -20.166 1.000 11.045 169 ASP A C 1
ATOM 2657 O O . ASP A 1 175 ? 41.683 14.923 -21.072 1.000 11.486 169 ASP A O 1
ATOM 2666 N N . GLU A 1 176 ? 42.092 14.614 -18.849 1.000 9.850 170 GLU A N 1
ATOM 2667 C CA . GLU A 1 176 ? 41.387 15.802 -18.398 1.000 10.673 170 GLU A CA 1
ATOM 2668 C C . GLU A 1 176 ? 42.321 16.992 -18.201 1.000 11.251 170 GLU A C 1
ATOM 2669 O O . GLU A 1 176 ? 41.8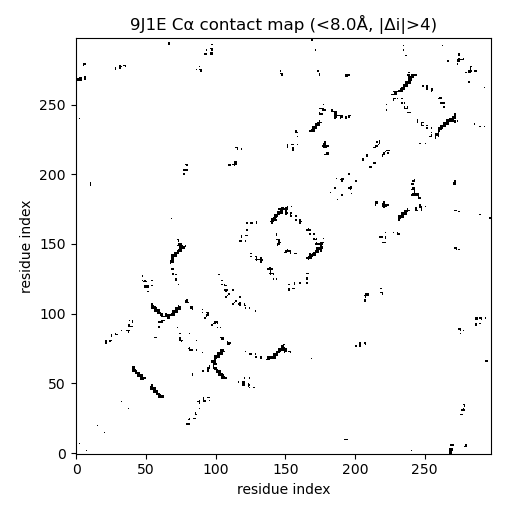99 18.035 -17.704 1.000 12.626 170 GLU A O 1
ATOM 2681 N N . SER A 1 177 ? 43.588 16.844 -18.593 1.000 10.987 171 SER A N 1
ATOM 2682 C CA . SER A 1 177 ? 44.591 17.898 -18.440 1.000 12.336 171 SER A CA 1
ATOM 2683 C C . SER A 1 177 ? 44.723 18.360 -16.986 1.000 11.552 171 SER A C 1
ATOM 2684 O O . SER A 1 177 ? 44.875 19.547 -16.718 1.000 13.456 171 SER A O 1
ATOM 2692 N N . LEU A 1 178 ? 44.657 17.385 -16.085 1.000 10.819 172 LEU A N 1
ATOM 2693 C CA . LEU A 1 178 ? 44.680 17.617 -14.645 1.000 9.036 172 LEU A CA 1
ATOM 2694 C C . LEU A 1 178 ? 46.008 17.122 -14.088 1.000 7.222 172 LEU A C 1
ATOM 2695 O O . LEU A 1 178 ? 46.329 15.946 -14.182 1.000 9.167 172 LEU A O 1
ATOM 2711 N N . PRO A 1 179 ? 46.833 18.039 -13.547 1.000 9.007 173 PRO A N 1
ATOM 2712 C CA . PRO A 1 179 ? 48.139 17.654 -13.023 1.000 9.657 173 PRO A CA 1
ATOM 2713 C C . PRO A 1 179 ? 47.961 17.068 -11.625 1.000 9.524 173 PRO A C 1
ATOM 2714 O O . PRO A 1 179 ? 47.460 17.719 -10.705 1.000 9.557 173 PRO A O 1
ATOM 2725 N N . ILE A 1 180 ? 48.333 15.793 -11.504 1.000 11.668 174 ILE A N 1
ATOM 2726 C CA . ILE A 1 180 ? 48.233 15.066 -10.247 1.000 10.925 174 ILE A CA 1
ATOM 2727 C C . ILE A 1 180 ? 49.583 14.473 -9.893 1.000 9.226 174 ILE A C 1
ATOM 2728 O O . ILE A 1 180 ? 50.125 13.685 -10.642 1.000 11.918 174 ILE A O 1
ATOM 2744 N N . ALA A 1 181 ? 50.075 14.840 -8.706 1.000 7.504 175 ALA A N 1
ATOM 2745 C CA . ALA A 1 181 ? 51.356 14.409 -8.183 1.000 7.326 175 ALA A CA 1
ATOM 2746 C C . ALA A 1 181 ? 51.299 13.073 -7.450 1.000 6.126 175 ALA A C 1
ATOM 2747 O O . ALA A 1 181 ? 52.326 12.428 -7.363 1.000 7.324 175 ALA A O 1
ATOM 2754 N N . ALA A 1 182 ? 50.150 12.694 -6.875 1.000 6.222 176 ALA A N 1
ATOM 2755 C CA . ALA A 1 182 ? 50.059 11.451 -6.120 1.000 6.934 176 ALA A CA 1
ATOM 2756 C C . ALA A 1 182 ? 48.592 11.169 -5.882 1.000 8.614 176 ALA A C 1
ATOM 2757 O O . ALA A 1 182 ? 47.763 12.078 -5.935 1.000 7.981 176 ALA A O 1
ATOM 2764 N N . GLN A 1 183 ? 48.339 9.900 -5.565 1.000 7.194 177 GLN A N 1
ATOM 2765 C CA . GLN A 1 183 ? 47.033 9.428 -5.163 1.000 6.684 177 GLN A CA 1
ATOM 2766 C C . GLN A 1 183 ? 47.171 8.641 -3.851 1.000 6.962 177 GLN A C 1
ATOM 2767 O O . GLN A 1 183 ? 48.022 7.771 -3.751 1.000 6.943 177 GLN A O 1
ATOM 2781 N N . LEU A 1 184 ? 46.264 8.959 -2.906 1.000 6.575 178 LEU A N 1
ATOM 2782 C CA . LEU A 1 184 ? 46.271 8.266 -1.616 1.000 7.192 178 LEU A CA 1
ATOM 2783 C C . LEU A 1 184 ? 44.940 7.531 -1.485 1.000 8.938 178 LEU A C 1
ATOM 2784 O O . LEU A 1 184 ? 43.893 8.152 -1.406 1.000 6.538 178 LEU A O 1
ATOM 2800 N N . LEU A 1 185 ? 44.985 6.210 -1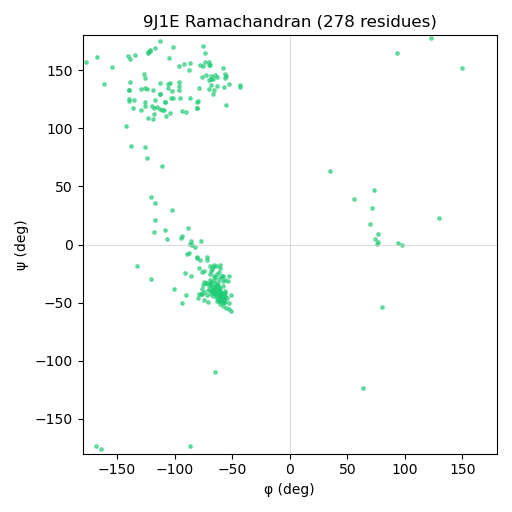.512 1.000 7.311 179 LEU A N 1
ATOM 2801 C CA . LEU A 1 185 ? 43.805 5.394 -1.543 1.000 6.676 179 LEU A CA 1
ATOM 2802 C C . LEU A 1 185 ? 43.714 4.670 -0.183 1.000 6.612 179 LEU A C 1
ATOM 2803 O O . LEU A 1 185 ? 44.546 3.801 0.077 1.000 8.213 179 LEU A O 1
ATOM 2819 N N . PHE A 1 186 ? 42.652 4.996 0.572 1.000 6.341 180 PHE A N 1
ATOM 2820 C CA . PHE A 1 186 ? 42.502 4.375 1.890 1.000 7.462 180 PHE A CA 1
ATOM 2821 C C . PHE A 1 186 ? 41.360 3.381 1.763 1.000 10.888 180 PHE A C 1
ATOM 2822 O O . PHE A 1 186 ? 40.224 3.785 1.613 1.000 8.036 180 PHE A O 1
ATOM 2839 N N . TYR A 1 187 ? 41.695 2.091 1.822 1.000 8.315 181 TYR A N 1
ATOM 2840 C CA . TYR A 1 187 ? 40.764 0.980 1.651 1.000 7.450 181 TYR A CA 1
ATOM 2841 C C . TYR A 1 187 ? 39.691 1.319 0.622 1.000 8.310 181 TYR A C 1
ATOM 2842 O O . TYR A 1 187 ? 38.499 1.280 0.837 1.000 10.064 181 TYR A O 1
ATOM 2860 N N . PRO A 1 188 ? 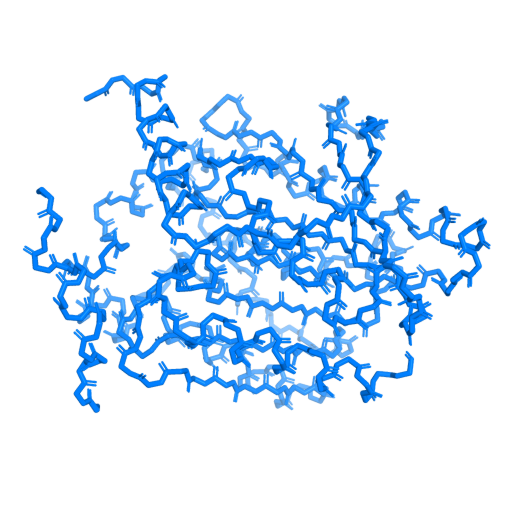40.139 1.541 -0.660 1.000 7.006 182 PRO A N 1
ATOM 2861 C CA . PRO A 1 188 ? 39.214 1.903 -1.722 1.000 6.583 182 PRO A CA 1
ATOM 2862 C C . PRO A 1 188 ? 38.395 0.711 -2.199 1.000 6.808 182 PRO A C 1
ATOM 2863 O O . PRO A 1 188 ? 38.808 -0.433 -2.098 1.000 7.983 182 PRO A O 1
ATOM 2874 N N . ALA A 1 189 ? 37.222 1.032 -2.719 1.000 7.413 183 ALA A N 1
ATOM 2875 C CA . ALA A 1 189 ? 36.477 0.131 -3.598 1.000 8.167 183 ALA A CA 1
ATOM 2876 C C . ALA A 1 189 ? 36.972 0.346 -5.026 1.000 7.295 183 ALA A C 1
ATOM 2877 O O . ALA A 1 189 ? 37.020 1.482 -5.448 1.000 8.563 183 ALA A O 1
ATOM 2884 N N . LEU A 1 190 ? 37.380 -0.739 -5.689 1.000 7.713 184 LEU A N 1
ATOM 2885 C CA . LEU A 1 190 ? 37.991 -0.576 -7.020 1.000 8.022 184 LEU A CA 1
ATOM 2886 C C . LEU A 1 190 ? 37.433 -1.532 -8.049 1.000 9.701 184 LEU A C 1
ATOM 2887 O O . LEU A 1 190 ? 37.664 -1.286 -9.243 1.000 10.917 184 LEU A O 1
ATOM 2903 N N . ASP A 1 191 ? 36.787 -2.627 -7.652 1.000 9.917 185 ASP A N 1
ATOM 2904 C CA . ASP A 1 191 ? 36.350 -3.586 -8.661 1.000 10.359 185 ASP A CA 1
ATOM 2905 C C . ASP A 1 191 ? 34.994 -4.126 -8.259 1.000 10.501 185 ASP A C 1
ATOM 2906 O O . ASP A 1 191 ? 34.907 -4.922 -7.315 1.000 16.495 185 ASP A O 1
ATOM 2915 N N . MET A 1 192 ? 33.949 -3.629 -8.898 1.000 13.540 186 MET A N 1
ATOM 2916 C CA . MET A 1 192 ? 32.593 -4.030 -8.594 1.000 13.404 186 MET A CA 1
ATOM 2917 C C . MET A 1 192 ? 32.146 -5.279 -9.362 1.000 13.151 186 MET A C 1
ATOM 2918 O O . MET A 1 192 ? 31.012 -5.681 -9.178 1.000 19.547 186 MET A O 1
ATOM 2932 N N . VAL A 1 193 ? 33.013 -5.863 -10.200 1.000 13.279 187 VAL A N 1
ATOM 2933 C CA . VAL A 1 193 ? 32.705 -7.022 -11.007 1.000 13.994 187 VAL A CA 1
ATOM 2934 C C . VAL A 1 193 ? 33.110 -8.302 -10.312 1.000 15.435 187 VAL A C 1
ATOM 2935 O O . VAL A 1 193 ? 32.318 -9.232 -10.279 1.000 18.378 187 VAL A O 1
ATOM 2948 N N . HIS A 1 194 ? 34.354 -8.366 -9.827 1.000 15.953 188 HIS A N 1
ATOM 2949 C CA . HIS A 1 194 ? 34.936 -9.626 -9.391 1.000 13.770 188 HIS A CA 1
ATOM 2950 C C . HIS A 1 194 ? 34.802 -9.817 -7.894 1.000 14.823 188 HIS A C 1
ATOM 2951 O O . HIS A 1 194 ? 34.984 -8.900 -7.100 1.000 16.676 188 HIS A O 1
ATOM 2966 N N . GLU A 1 195 ? 34.432 -11.045 -7.554 1.000 15.994 189 GLU A N 1
ATOM 2967 C CA . GLU A 1 195 ? 34.570 -11.476 -6.190 1.000 16.006 189 GLU A CA 1
ATOM 2968 C C . GLU A 1 195 ? 36.059 -11.769 -5.965 1.000 18.527 189 GLU A C 1
ATOM 2969 O O . GLU A 1 195 ? 36.817 -12.118 -6.883 1.000 22.292 189 GLU A O 1
ATOM 2981 N N . THR A 1 196 ? 36.520 -11.466 -4.766 1.000 12.654 190 THR A N 1
ATOM 2982 C CA . THR A 1 196 ? 37.870 -11.780 -4.353 1.000 11.074 190 THR A CA 1
ATOM 2983 C C . THR A 1 196 ? 37.749 -12.622 -3.101 1.000 9.804 190 THR A C 1
ATOM 2984 O O . THR A 1 196 ? 36.687 -12.665 -2.527 1.000 10.098 190 THR A O 1
ATOM 2995 N N . PRO A 1 197 ? 38.800 -13.313 -2.673 1.000 10.822 191 PRO A N 1
ATOM 2996 C CA . PRO A 1 197 ? 38.697 -14.068 -1.419 1.000 10.579 191 PRO A CA 1
ATOM 2997 C C . PRO A 1 197 ? 38.282 -13.235 -0.209 1.000 11.214 191 PRO A C 1
ATOM 2998 O O . PRO A 1 197 ? 37.410 -13.657 0.527 1.000 11.962 191 PRO A O 1
ATOM 3009 N N . SER A 1 198 ? 38.864 -12.053 -0.051 1.000 11.285 192 SER A N 1
ATOM 3010 C CA . SER A 1 198 ? 38.496 -11.217 1.072 1.000 10.210 192 SER A CA 1
ATOM 3011 C C . SER A 1 198 ? 37.023 -10.827 1.019 1.000 10.483 192 SER A C 1
ATOM 3012 O O . SER A 1 198 ? 36.337 -10.721 2.049 1.000 10.150 192 SER A O 1
ATOM 3020 N N . LYS A 1 199 ? 36.517 -10.588 -0.189 1.000 11.055 193 LYS A N 1
ATOM 3021 C CA . LYS A 1 199 ? 35.161 -10.133 -0.357 1.000 12.719 193 LYS A CA 1
ATOM 3022 C C . LYS A 1 199 ? 34.209 -11.260 0.040 1.000 12.754 193 LYS A C 1
ATOM 3023 O O . LYS A 1 199 ? 33.128 -11.017 0.561 1.000 14.502 193 LYS A O 1
ATOM 3042 N N . ARG A 1 200 ? 34.641 -12.498 -0.188 1.000 14.249 194 ARG A N 1
ATOM 3043 C CA . ARG A 1 200 ? 33.851 -13.659 0.160 1.000 21.671 194 ARG A CA 1
ATOM 3044 C C . ARG A 1 200 ? 33.904 -13.929 1.664 1.000 22.856 194 ARG A C 1
ATOM 3045 O O . ARG A 1 200 ? 32.887 -14.256 2.242 1.000 31.280 194 ARG A O 1
ATOM 3066 N N . ASP A 1 201 ? 35.103 -13.803 2.259 1.000 18.117 195 ASP A N 1
ATOM 3067 C CA . ASP A 1 201 ? 35.446 -14.341 3.566 1.000 19.134 195 ASP A CA 1
ATOM 3068 C C . ASP A 1 201 ? 35.183 -13.348 4.704 1.000 18.759 195 ASP A C 1
ATOM 3069 O O . ASP A 1 201 ? 35.047 -13.770 5.858 1.000 28.209 195 ASP A O 1
ATOM 3078 N N . PHE A 1 202 ? 35.189 -12.049 4.393 1.000 13.205 196 PHE A N 1
ATOM 3079 C CA . PHE A 1 202 ? 34.919 -11.023 5.387 1.000 10.902 196 PHE A CA 1
ATOM 3080 C C . PHE A 1 202 ? 33.674 -10.235 5.043 1.000 11.980 196 PHE A C 1
ATOM 3081 O O . PHE A 1 202 ? 33.577 -9.052 5.378 1.000 13.773 196 PHE A O 1
ATOM 3098 N N . ALA A 1 203 ? 32.698 -10.948 4.464 1.000 18.573 197 ALA A N 1
ATOM 3099 C CA . ALA A 1 203 ? 31.525 -10.322 3.887 1.000 22.072 197 ALA A CA 1
ATOM 3100 C C . ALA A 1 203 ? 30.527 -9.807 4.919 1.000 15.980 197 ALA A C 1
ATOM 3101 O O . ALA A 1 203 ? 29.619 -9.018 4.595 1.000 22.569 197 ALA A O 1
ATOM 3108 N N . ARG A 1 204 ? 30.603 -10.388 6.112 1.000 13.016 198 ARG A N 1
ATOM 3109 C CA . ARG A 1 204 ? 29.673 -10.080 7.176 1.000 11.945 198 ARG A CA 1
ATOM 3110 C C . ARG A 1 204 ? 30.406 -9.976 8.504 1.000 9.535 198 ARG A C 1
ATOM 3111 O O . ARG A 1 204 ? 31.333 -10.740 8.777 1.000 10.505 198 ARG A O 1
ATOM 3132 N N . GLY A 1 205 ? 29.998 -8.984 9.305 1.000 10.042 199 GLY A N 1
ATOM 3133 C CA . GLY A 1 205 ? 30.477 -8.867 10.662 1.000 10.249 199 GLY A CA 1
ATOM 3134 C C . GLY A 1 205 ? 31.684 -7.955 10.895 1.000 9.729 199 GLY A C 1
ATOM 3135 O O . GLY A 1 205 ? 32.111 -7.807 12.037 1.000 11.215 199 GLY A O 1
ATOM 3139 N N . TYR A 1 206 ? 32.195 -7.315 9.827 1.000 9.323 200 TYR A N 1
ATOM 3140 C CA . TYR A 1 206 ? 33.351 -6.428 9.933 1.000 9.145 200 TYR A CA 1
ATOM 3141 C C . TYR A 1 206 ? 33.014 -5.006 9.469 1.000 8.517 200 TYR A C 1
ATOM 3142 O O . TYR A 1 206 ? 33.821 -4.369 8.792 1.000 9.382 200 TYR A O 1
ATOM 3160 N N . LEU A 1 207 ? 31.829 -4.545 9.839 1.000 9.942 201 LEU A N 1
ATOM 3161 C CA . LEU A 1 207 ? 31.354 -3.174 9.726 1.000 10.796 201 LEU A CA 1
ATOM 3162 C C . LEU A 1 207 ? 30.882 -2.921 8.291 1.000 9.274 201 LEU A C 1
ATOM 3163 O O . LEU A 1 207 ? 29.758 -2.486 8.165 1.000 13.301 201 LEU A O 1
ATOM 3179 N N . LEU A 1 208 ? 31.685 -3.169 7.236 1.000 10.834 202 LEU A N 1
ATOM 3180 C CA . LEU A 1 208 ? 31.301 -3.053 5.835 1.000 10.141 202 LEU A CA 1
ATOM 3181 C C . LEU A 1 208 ? 30.855 -4.432 5.403 1.000 10.217 202 LEU A C 1
ATOM 3182 O O . LEU A 1 208 ? 31.654 -5.361 5.385 1.000 15.093 202 LEU A O 1
ATOM 3198 N N . GLU A 1 209 ? 29.583 -4.549 5.081 1.000 11.962 203 GLU A N 1
ATOM 3199 C CA A GLU A 1 209 ? 29.062 -5.864 4.756 0.500 14.572 203 GLU A CA 1
ATOM 3200 C CA B GLU A 1 209 ? 28.965 -5.833 4.790 0.500 16.025 203 GLU A CA 1
ATOM 3201 C C . GLU A 1 209 ? 28.517 -5.940 3.338 1.000 14.317 203 GLU A C 1
ATOM 3202 O O . GLU A 1 209 ? 28.189 -4.930 2.735 1.000 15.143 203 GLU A O 1
ATOM 3224 N N . ALA A 1 210 ? 28.374 -7.185 2.875 1.000 18.200 204 ALA A N 1
ATOM 3225 C CA . ALA A 1 210 ? 27.962 -7.482 1.510 1.000 19.815 204 ALA A CA 1
ATOM 3226 C C . ALA A 1 210 ? 26.608 -6.868 1.177 1.000 21.920 204 ALA A C 1
ATOM 3227 O O . ALA A 1 210 ? 26.473 -6.218 0.137 1.000 21.069 204 ALA A O 1
ATOM 3234 N N . ASP A 1 211 ? 25.633 -7.002 2.083 1.000 21.403 205 ASP A N 1
ATOM 3235 C CA . ASP A 1 211 ? 24.284 -6.523 1.817 1.000 23.682 205 ASP A CA 1
ATOM 3236 C C . ASP A 1 211 ? 24.297 -5.012 1.602 1.000 22.270 205 ASP A C 1
ATOM 3237 O O . ASP A 1 211 ? 23.572 -4.487 0.745 1.000 20.157 205 ASP A O 1
ATOM 3246 N N . ALA A 1 212 ? 25.125 -4.329 2.405 1.000 16.419 206 ALA A N 1
ATOM 3247 C CA . ALA A 1 212 ? 25.261 -2.892 2.315 1.000 15.140 206 ALA A CA 1
ATOM 3248 C C . ALA A 1 212 ? 25.898 -2.491 0.984 1.000 13.235 206 ALA A C 1
ATOM 3249 O O . ALA A 1 212 ? 25.469 -1.544 0.322 1.000 14.298 206 ALA A O 1
ATOM 3256 N N . MET A 1 213 ? 26.948 -3.211 0.587 1.000 15.104 207 MET A N 1
ATOM 3257 C CA . MET A 1 213 ? 27.607 -2.854 -0.650 1.000 14.503 207 MET A CA 1
ATOM 3258 C C . MET A 1 213 ? 26.652 -3.016 -1.814 1.000 12.311 207 MET A C 1
ATOM 3259 O O . MET A 1 213 ? 26.656 -2.187 -2.738 1.000 13.277 207 MET A O 1
ATOM 3273 N N . GLN A 1 214 ? 25.841 -4.082 -1.779 1.000 13.739 208 GLN A N 1
ATOM 3274 C CA . GLN A 1 214 ? 24.877 -4.311 -2.838 1.000 15.648 208 GLN A CA 1
ATOM 3275 C C . GLN A 1 214 ? 23.962 -3.098 -2.905 1.000 16.231 208 GLN A C 1
ATOM 3276 O O . GLN A 1 214 ? 23.689 -2.594 -3.979 1.000 16.185 208 GLN A O 1
ATOM 3290 N N . TRP A 1 215 ? 23.436 -2.698 -1.752 1.000 14.285 209 TRP A N 1
ATOM 3291 C CA . TRP A 1 215 ? 22.516 -1.581 -1.672 1.000 15.520 209 TRP A CA 1
ATOM 3292 C C . TRP A 1 215 ? 23.166 -0.278 -2.140 1.000 13.290 209 TRP A C 1
ATOM 3293 O O . TRP A 1 215 ? 22.536 0.523 -2.859 1.000 12.753 209 TRP A O 1
ATOM 3314 N N . PHE A 1 216 ? 24.429 -0.078 -1.778 1.000 11.705 210 PHE A N 1
ATOM 3315 C CA . PHE A 1 216 ? 25.119 1.126 -2.204 1.000 10.221 210 PHE A CA 1
ATOM 3316 C C . PHE A 1 216 ? 25.154 1.156 -3.730 1.000 10.362 210 PHE A C 1
ATOM 3317 O O . PHE A 1 216 ? 24.871 2.170 -4.366 1.000 11.939 210 PHE A O 1
ATOM 3334 N N . GLY A 1 217 ? 25.520 0.015 -4.321 1.000 11.460 211 GLY A N 1
ATOM 3335 C CA . GLY A 1 217 ? 25.544 -0.082 -5.767 1.000 12.409 211 GLY A CA 1
ATOM 3336 C C . GLY A 1 217 ? 24.186 0.226 -6.394 1.000 12.088 211 GLY A C 1
ATOM 3337 O O . GLY A 1 217 ? 24.138 0.826 -7.471 1.000 12.381 211 GLY A O 1
ATOM 3341 N N . GLU A 1 218 ? 23.109 -0.292 -5.804 1.000 12.873 212 GLU A N 1
ATOM 3342 C CA . GLU A 1 218 ? 21.750 -0.026 -6.246 1.000 12.758 212 GLU A CA 1
ATOM 3343 C C . GLU A 1 218 ? 21.454 1.470 -6.219 1.000 12.355 212 GLU A C 1
ATOM 3344 O O . GLU A 1 218 ? 20.683 1.952 -7.048 1.000 15.938 212 GLU A O 1
ATOM 3356 N N . GLN A 1 219 ? 22.005 2.197 -5.241 1.000 11.319 213 GLN A N 1
ATOM 3357 C CA . GLN A 1 219 ? 21.716 3.617 -5.150 1.000 10.989 213 GLN A CA 1
ATOM 3358 C C . GLN A 1 219 ? 22.505 4.398 -6.210 1.000 10.705 213 GLN A C 1
ATOM 3359 O O . GLN A 1 219 ? 22.040 5.386 -6.743 1.000 10.322 213 GLN A O 1
ATOM 3373 N N . TYR A 1 220 ? 23.770 4.024 -6.376 1.000 9.880 214 TYR A N 1
ATOM 3374 C CA . TYR A 1 220 ? 24.725 4.843 -7.095 1.000 8.829 214 TYR A CA 1
ATOM 3375 C C . TYR A 1 220 ? 24.738 4.498 -8.581 1.000 9.372 214 TYR A C 1
ATOM 3376 O O . TYR A 1 220 ? 24.822 5.389 -9.434 1.000 11.090 214 TYR A O 1
ATOM 3394 N N . LEU A 1 221 ? 24.710 3.221 -8.945 1.000 10.500 215 LEU A N 1
ATOM 3395 C CA . LEU A 1 221 ? 24.786 2.892 -10.359 1.000 10.757 215 LEU A CA 1
ATOM 3396 C C . LEU A 1 221 ? 23.436 3.118 -11.035 1.000 10.172 215 LEU A C 1
ATOM 3397 O O . LEU A 1 221 ? 22.402 3.115 -10.377 1.000 11.278 215 LEU A O 1
ATOM 3413 N N . ARG A 1 222 ? 23.459 3.380 -12.361 1.000 11.580 216 ARG A N 1
ATOM 3414 C CA . ARG A 1 222 ? 22.231 3.645 -13.091 1.000 13.408 216 ARG A CA 1
ATOM 3415 C C . ARG A 1 222 ? 21.549 2.310 -13.389 1.000 12.771 216 ARG A C 1
ATOM 3416 O O . ARG A 1 222 ? 20.327 2.203 -13.333 1.000 17.026 216 ARG A O 1
ATOM 3437 N N . THR A 1 223 ? 22.364 1.356 -13.855 1.000 12.813 217 THR A N 1
ATOM 3438 C CA . THR A 1 223 ? 21.917 0.005 -14.150 1.000 14.305 217 THR A CA 1
ATOM 3439 C C . THR A 1 223 ? 22.982 -0.989 -13.721 1.000 12.810 217 THR A C 1
ATOM 3440 O O . THR A 1 223 ? 24.152 -0.617 -13.553 1.000 14.930 217 THR A O 1
ATOM 3451 N N . PRO A 1 224 ? 22.643 -2.280 -13.569 1.000 15.481 218 PRO A N 1
ATOM 3452 C CA . PRO A 1 224 ? 23.645 -3.287 -13.202 1.000 20.228 218 PRO A CA 1
ATOM 3453 C C . PRO A 1 224 ? 24.893 -3.327 -14.085 1.000 17.657 218 PRO A C 1
ATOM 3454 O O . PRO A 1 224 ? 25.965 -3.696 -13.622 1.000 18.899 218 PRO A O 1
ATOM 3465 N N . ASP A 1 225 ? 24.770 -2.908 -15.344 1.000 17.941 219 ASP A N 1
ATOM 3466 C CA . ASP A 1 225 ? 25.869 -2.985 -16.285 1.000 19.215 219 ASP A CA 1
ATOM 3467 C C . ASP A 1 225 ? 26.997 -2.020 -15.928 1.000 14.199 219 ASP A C 1
ATOM 3468 O O . ASP A 1 225 ? 28.135 -2.204 -16.370 1.000 14.886 219 ASP A O 1
ATOM 3477 N N . ASP A 1 226 ? 26.666 -0.970 -15.172 1.000 12.760 220 ASP A N 1
ATOM 3478 C CA . ASP A 1 226 ? 27.645 0.041 -14.806 1.000 11.542 220 ASP A CA 1
ATOM 3479 C C . ASP A 1 226 ? 28.794 -0.557 -13.994 1.000 9.683 220 ASP A C 1
ATOM 3480 O O . ASP A 1 226 ? 29.838 0.061 -13.946 1.000 10.309 220 ASP A O 1
ATOM 3489 N N . VAL A 1 227 ? 28.643 -1.758 -13.411 1.000 10.472 221 VAL A N 1
ATOM 3490 C CA . VAL A 1 227 ? 29.736 -2.326 -12.643 1.000 11.856 221 VAL A CA 1
ATOM 3491 C C . VAL A 1 227 ? 31.002 -2.491 -13.472 1.000 12.356 221 VAL A C 1
ATOM 3492 O O . VAL A 1 227 ? 32.098 -2.461 -12.950 1.000 11.451 221 VAL A O 1
ATOM 3505 N N . SER A 1 228 ? 30.843 -2.660 -14.783 1.000 11.795 222 SER A N 1
ATOM 3506 C CA A SER A 1 228 ? 31.997 -2.960 -15.624 0.500 12.468 222 SER A CA 1
ATOM 3507 C CA B SER A 1 228 ? 31.935 -2.963 -15.704 0.500 13.457 222 SER A CA 1
ATOM 3508 C C . SER A 1 228 ? 32.595 -1.695 -16.238 1.000 12.112 222 SER A C 1
ATOM 3509 O O . SER A 1 228 ? 33.604 -1.770 -16.929 1.000 12.887 222 SER A O 1
ATOM 3523 N N . HIS A 1 229 ? 31.971 -0.545 -16.006 1.000 12.206 223 HIS A N 1
ATOM 3524 C CA . HIS A 1 229 ? 32.454 0.710 -16.551 1.000 12.137 223 HIS A CA 1
ATOM 3525 C C . HIS A 1 229 ? 33.759 1.024 -15.841 1.000 11.645 223 HIS A C 1
ATOM 3526 O O . HIS A 1 229 ? 33.777 1.003 -14.604 1.000 10.629 223 HIS A O 1
ATOM 3541 N N . PRO A 1 230 ? 34.863 1.490 -16.431 1.000 13.476 224 PRO A N 1
ATOM 3542 C CA . PRO A 1 230 ? 36.080 1.748 -15.650 1.000 10.375 224 PRO A CA 1
ATOM 3543 C C . PRO A 1 230 ? 36.045 2.959 -14.731 1.000 9.883 224 PRO A C 1
ATOM 3544 O O . PRO A 1 230 ? 36.837 3.015 -13.782 1.000 8.295 224 PRO A O 1
ATOM 3555 N N . TRP A 1 231 ? 35.053 3.828 -14.903 1.000 9.658 225 TRP A N 1
ATOM 3556 C CA . TRP A 1 231 ? 34.879 4.923 -13.963 1.000 7.254 225 TRP A CA 1
ATOM 3557 C C . TRP A 1 231 ? 34.154 4.485 -12.698 1.000 8.880 225 TRP A C 1
ATOM 3558 O O . TRP A 1 231 ? 34.078 5.304 -11.742 1.000 9.267 225 TRP A O 1
ATOM 3579 N N . ALA A 1 232 ? 33.580 3.271 -12.707 1.000 10.905 226 ALA A N 1
ATOM 3580 C CA . ALA A 1 232 ? 33.024 2.646 -11.511 1.000 10.484 226 ALA A CA 1
ATOM 3581 C C . ALA A 1 232 ? 34.008 1.620 -10.971 1.000 9.606 226 ALA A C 1
ATOM 3582 O O . ALA A 1 232 ? 34.120 1.449 -9.743 1.000 8.665 226 ALA A O 1
ATOM 3589 N N . SER A 1 233 ? 34.706 0.863 -11.807 1.000 9.117 227 SER A N 1
ATOM 3590 C CA . SER A 1 233 ? 35.605 -0.194 -11.416 1.000 8.244 227 SER A CA 1
ATOM 3591 C C . SER A 1 233 ? 36.967 0.086 -12.004 1.000 7.844 227 SER A C 1
ATOM 3592 O O . SER A 1 233 ? 37.331 -0.527 -13.042 1.000 8.912 227 SER A O 1
ATOM 3600 N N . PRO A 1 234 ? 37.740 1.049 -11.486 1.000 8.491 228 PRO A N 1
ATOM 3601 C CA . PRO A 1 234 ? 39.028 1.402 -12.084 1.000 8.407 228 PRO A CA 1
ATOM 3602 C C . PRO A 1 234 ? 40.027 0.258 -12.122 1.000 7.624 228 PRO A C 1
ATOM 3603 O O . PRO A 1 234 ? 40.976 0.285 -12.918 1.000 9.958 228 PRO A O 1
ATOM 3614 N N . ALA A 1 235 ? 39.827 -0.762 -11.283 1.000 8.496 229 ALA A N 1
ATOM 3615 C CA . ALA A 1 235 ? 40.752 -1.881 -11.346 1.000 9.554 229 ALA A CA 1
ATOM 3616 C C . ALA A 1 235 ? 40.699 -2.613 -12.698 1.000 9.269 229 ALA A C 1
ATOM 3617 O O . ALA A 1 235 ? 41.606 -3.383 -12.995 1.000 9.955 229 ALA A O 1
ATOM 3624 N N . LEU A 1 236 ? 39.620 -2.408 -13.447 1.000 8.968 230 LEU A N 1
ATOM 3625 C CA . LEU A 1 236 ? 39.461 -3.120 -14.708 1.000 11.324 230 LEU A CA 1
ATOM 3626 C C . LEU A 1 236 ? 40.336 -2.469 -15.764 1.000 10.264 230 LEU A C 1
ATOM 3627 O O . LEU A 1 236 ? 40.492 -3.075 -16.830 1.000 12.575 230 LEU A O 1
ATOM 3643 N N . SER A 1 237 ? 40.867 -1.272 -15.538 1.000 9.421 231 SER A N 1
ATOM 3644 C CA . SER A 1 237 ? 41.571 -0.588 -16.618 1.000 11.026 231 SER A CA 1
ATOM 3645 C C . SER A 1 237 ? 42.845 -1.335 -16.979 1.000 12.277 231 SER A C 1
ATOM 3646 O O . SER A 1 237 ? 43.716 -1.615 -16.159 1.000 10.816 231 SER A O 1
ATOM 3654 N N . PRO A 1 238 ? 43.062 -1.628 -18.295 1.000 12.883 232 PRO A N 1
ATOM 3655 C CA . PRO A 1 238 ? 44.228 -2.430 -18.642 1.000 15.532 232 PRO A CA 1
ATOM 3656 C C . PRO A 1 238 ? 45.565 -1.713 -18.668 1.000 13.502 232 PRO A C 1
ATOM 3657 O O . PRO A 1 238 ? 46.582 -2.367 -18.467 1.000 18.774 232 PRO A O 1
ATOM 3668 N N . ASP A 1 239 ? 45.575 -0.388 -18.781 1.000 11.861 233 ASP A N 1
ATOM 3669 C CA . ASP A 1 239 ? 46.823 0.353 -18.869 1.000 13.116 233 ASP A CA 1
ATOM 3670 C C . ASP A 1 239 ? 46.915 1.307 -17.673 1.000 10.914 233 ASP A C 1
ATOM 3671 O O . ASP A 1 239 ? 46.291 2.368 -17.682 1.000 12.184 233 ASP A O 1
ATOM 3680 N 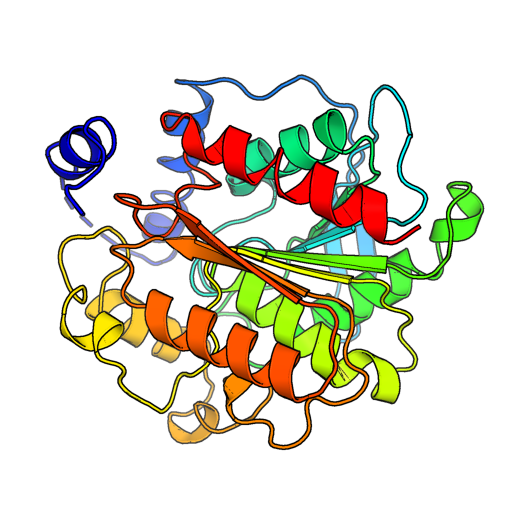N . LEU A 1 240 ? 47.811 0.959 -16.762 1.000 11.819 234 LEU A N 1
ATOM 3681 C CA . LEU A 1 240 ? 48.044 1.773 -15.573 1.000 10.014 234 LEU A CA 1
ATOM 3682 C C . LEU A 1 240 ? 49.367 2.526 -15.642 1.000 9.787 234 LEU A C 1
ATOM 3683 O O . LEU A 1 240 ? 49.767 3.231 -14.712 1.000 11.720 234 LEU A O 1
ATOM 3699 N N . THR A 1 241 ? 50.081 2.442 -16.790 1.000 12.814 235 THR A N 1
ATOM 3700 C CA . THR A 1 241 ? 51.384 3.091 -16.872 1.000 15.114 235 THR A CA 1
ATOM 3701 C C . THR A 1 241 ? 51.246 4.607 -16.758 1.000 13.542 235 THR A C 1
ATOM 3702 O O . THR A 1 241 ? 50.252 5.202 -17.170 1.000 12.389 235 THR A O 1
ATOM 3713 N N . GLY A 1 242 ? 52.239 5.241 -16.135 1.000 10.095 236 GLY A N 1
ATOM 3714 C CA . GLY A 1 242 ? 52.250 6.685 -16.068 1.000 10.900 236 GLY A CA 1
ATOM 3715 C C . GLY A 1 242 ? 51.287 7.291 -15.044 1.000 12.431 236 GLY A C 1
ATOM 3716 O O . GLY A 1 242 ? 51.179 8.512 -15.034 1.000 16.216 236 GLY A O 1
ATOM 3720 N N . LEU A 1 243 ? 50.545 6.464 -14.272 1.000 9.796 237 LEU A N 1
ATOM 3721 C CA . LEU A 1 243 ? 49.591 7.037 -13.334 1.000 8.804 237 LEU A CA 1
ATOM 3722 C C . LEU A 1 243 ? 50.345 7.630 -12.159 1.000 8.563 237 LEU A C 1
ATOM 3723 O O . LEU A 1 243 ? 51.518 7.380 -11.973 1.000 10.508 237 LEU A O 1
ATOM 3739 N N . PRO A 1 244 ? 49.679 8.468 -11.343 1.000 8.167 238 PRO A N 1
ATOM 3740 C CA . PRO A 1 244 ? 50.372 9.139 -10.252 1.000 8.331 238 PRO A CA 1
ATOM 3741 C C . PRO A 1 244 ? 50.847 8.175 -9.163 1.000 6.804 238 PRO A C 1
ATOM 3742 O O . PRO A 1 244 ? 50.202 7.163 -8.912 1.000 8.229 238 PRO A O 1
ATOM 3753 N N . PRO A 1 245 ? 52.031 8.441 -8.600 1.000 7.472 239 PRO A N 1
ATOM 3754 C CA . PRO A 1 245 ? 52.507 7.668 -7.454 1.000 7.873 239 PRO A CA 1
ATOM 3755 C C . PRO A 1 245 ? 51.388 7.443 -6.438 1.000 7.368 239 PRO A C 1
ATOM 3756 O O . PRO A 1 245 ? 50.586 8.333 -6.170 1.000 7.881 239 PRO A O 1
ATOM 3767 N N . ALA A 1 246 ? 51.325 6.207 -5.967 1.000 6.347 240 ALA A N 1
ATOM 3768 C CA . ALA A 1 246 ? 50.180 5.736 -5.200 1.000 6.026 240 ALA A CA 1
ATOM 3769 C C . ALA A 1 246 ? 50.586 5.186 -3.836 1.000 6.089 240 ALA A C 1
ATOM 3770 O O . ALA A 1 246 ? 51.488 4.390 -3.724 1.000 8.050 240 ALA A O 1
ATOM 3777 N N . LEU A 1 247 ? 49.821 5.616 -2.811 1.000 6.233 241 LEU A N 1
ATOM 3778 C CA . LEU A 1 247 ? 49.837 4.989 -1.480 1.000 5.952 241 LEU A CA 1
ATOM 3779 C C . LEU A 1 247 ? 48.527 4.257 -1.353 1.000 6.835 241 LEU A C 1
ATOM 3780 O O . LEU A 1 247 ? 47.494 4.895 -1.464 1.000 6.710 241 LEU A O 1
ATOM 3796 N N . VAL A 1 248 ? 48.587 2.950 -1.111 1.000 7.894 242 VAL A N 1
ATOM 3797 C CA . VAL A 1 248 ? 47.388 2.157 -1.023 1.000 6.776 242 VAL A CA 1
ATOM 3798 C C . VAL A 1 248 ? 47.402 1.495 0.344 1.000 6.220 242 VAL A C 1
ATOM 3799 O O . VAL A 1 248 ? 48.218 0.614 0.578 1.000 7.246 242 VAL A O 1
ATOM 3812 N N . ILE A 1 249 ? 46.500 1.994 1.176 1.000 7.288 243 ILE A N 1
ATOM 3813 C CA . ILE A 1 249 ? 46.388 1.480 2.561 1.000 6.449 243 ILE A CA 1
ATOM 3814 C C . ILE A 1 249 ? 45.188 0.572 2.641 1.000 6.528 243 ILE A C 1
ATOM 3815 O O . ILE A 1 249 ? 44.099 0.941 2.226 1.000 7.116 243 ILE A O 1
ATOM 3831 N N . THR A 1 250 ? 45.406 -0.673 3.123 1.000 7.026 244 THR A N 1
ATOM 3832 C CA . THR A 1 250 ? 44.305 -1.589 3.287 1.000 7.326 244 THR A CA 1
ATOM 3833 C C . THR A 1 250 ? 44.180 -2.045 4.745 1.000 8.575 244 THR A C 1
ATOM 3834 O O . THR A 1 250 ? 45.139 -1.883 5.527 1.000 7.133 244 THR A O 1
ATOM 3845 N N . ALA A 1 251 ? 43.045 -2.675 5.027 1.000 11.822 245 ALA A N 1
ATOM 3846 C CA . ALA A 1 251 ? 42.796 -3.255 6.379 1.000 13.212 245 ALA A CA 1
ATOM 3847 C C . ALA A 1 251 ? 42.756 -4.757 6.194 1.000 10.704 245 ALA A C 1
ATOM 3848 O O . ALA A 1 251 ? 42.197 -5.243 5.195 1.000 9.970 245 ALA A O 1
ATOM 3855 N N . GLU A 1 252 ? 43.352 -5.527 7.114 1.000 10.333 246 GLU A N 1
ATOM 3856 C CA . GLU A 1 252 ? 43.393 -6.968 6.972 1.000 10.515 246 GLU A CA 1
ATOM 3857 C C . GLU A 1 252 ? 42.018 -7.617 6.849 1.000 8.574 246 GLU A C 1
ATOM 3858 O O . GLU A 1 252 ? 41.850 -8.548 6.046 1.000 10.554 246 GLU A O 1
ATOM 3870 N N . TYR A 1 253 ? 41.046 -7.208 7.669 1.000 9.081 247 TYR A N 1
ATOM 3871 C CA . TYR A 1 253 ? 39.772 -7.901 7.733 1.000 9.954 247 TYR A CA 1
ATOM 3872 C C . TYR A 1 253 ? 38.673 -7.041 7.149 1.000 9.472 247 TYR A C 1
ATOM 3873 O O . TYR A 1 253 ? 37.818 -6.502 7.808 1.000 11.961 247 TYR A O 1
ATOM 3891 N N . ASP A 1 254 ? 38.795 -6.857 5.842 1.000 11.192 248 ASP A N 1
ATOM 3892 C CA . ASP A 1 254 ? 38.012 -5.912 5.066 1.000 10.303 248 ASP A CA 1
ATOM 3893 C C . ASP A 1 254 ? 37.676 -6.620 3.759 1.000 9.319 248 ASP A C 1
ATOM 3894 O O . ASP A 1 254 ? 38.584 -7.138 3.094 1.000 10.759 248 ASP A O 1
ATOM 3903 N N . PRO A 1 255 ? 36.388 -6.739 3.413 1.000 8.047 249 PRO A N 1
ATOM 3904 C CA . PRO A 1 255 ? 36.041 -7.388 2.147 1.000 8.813 249 PRO A CA 1
ATOM 3905 C C . PRO A 1 255 ? 36.782 -6.735 0.980 1.000 10.586 249 PRO A C 1
ATOM 3906 O O . PRO A 1 255 ? 37.079 -7.445 -0.001 1.000 12.468 249 PRO A O 1
ATOM 3917 N N . LEU A 1 256 ? 37.064 -5.429 1.063 1.000 11.963 250 LEU A N 1
ATOM 3918 C CA . LEU A 1 256 ? 37.679 -4.731 -0.074 1.000 12.119 250 LEU A CA 1
ATOM 3919 C C . LEU A 1 256 ? 39.200 -4.872 -0.082 1.000 9.130 250 LEU A C 1
ATOM 3920 O O . LEU A 1 256 ? 39.877 -4.312 -0.960 1.000 7.974 250 LEU A O 1
ATOM 3936 N N . ARG A 1 257 ? 39.777 -5.583 0.914 1.000 9.907 251 ARG A N 1
ATOM 3937 C CA . ARG A 1 257 ? 41.222 -5.675 1.000 1.000 9.947 251 ARG A CA 1
ATOM 3938 C C . ARG A 1 257 ? 41.838 -6.102 -0.337 1.000 9.195 251 ARG A C 1
ATOM 3939 O O . ARG A 1 257 ? 42.799 -5.486 -0.758 1.000 10.261 251 ARG A O 1
ATOM 3960 N N . ASP A 1 258 ? 41.373 -7.262 -0.784 1.000 9.040 252 ASP A N 1
ATOM 3961 C CA . ASP A 1 258 ? 42.084 -7.934 -1.880 1.000 10.159 252 ASP A CA 1
ATOM 3962 C C . ASP A 1 258 ? 42.079 -7.136 -3.183 1.000 10.652 252 ASP A C 1
ATOM 3963 O O . ASP A 1 258 ? 43.134 -7.089 -3.848 1.000 10.138 252 ASP A O 1
ATOM 3972 N N . GLU A 1 259 ? 40.997 -6.423 -3.456 1.000 12.074 253 GLU A N 1
ATOM 3973 C CA . GLU A 1 259 ? 41.006 -5.626 -4.700 1.000 11.423 253 GLU A CA 1
ATOM 3974 C C . GLU A 1 259 ? 41.931 -4.421 -4.542 1.000 9.921 253 GLU A C 1
ATOM 3975 O O . GLU A 1 259 ? 42.580 -3.970 -5.489 1.000 8.799 253 GLU A O 1
ATOM 3987 N N . GLY A 1 260 ? 42.011 -3.882 -3.303 1.000 8.655 254 GLY A N 1
ATOM 3988 C CA . GLY A 1 260 ? 42.941 -2.801 -3.047 1.000 9.872 254 GLY A CA 1
ATOM 3989 C C . GLY A 1 260 ? 44.382 -3.255 -3.250 1.000 7.171 254 GLY A C 1
ATOM 3990 O O . GLY A 1 260 ? 45.189 -2.588 -3.868 1.000 7.370 254 GLY A O 1
ATOM 3994 N N . GLU A 1 261 ? 44.741 -4.400 -2.649 1.000 8.568 255 GLU A N 1
ATOM 3995 C CA . GLU A 1 261 ? 46.112 -4.870 -2.692 1.000 8.717 255 GLU A CA 1
ATOM 3996 C C . GLU A 1 261 ? 46.457 -5.282 -4.140 1.000 7.029 255 GLU A C 1
ATOM 3997 O O . GLU A 1 261 ? 47.587 -5.051 -4.566 1.000 8.023 255 GLU A O 1
ATOM 4009 N N . ALA A 1 262 ? 45.519 -5.936 -4.843 1.000 8.393 256 ALA A N 1
ATOM 4010 C CA . ALA A 1 262 ? 45.731 -6.318 -6.231 1.000 8.599 256 ALA A CA 1
ATOM 4011 C C . ALA A 1 262 ? 45.972 -5.072 -7.075 1.000 6.980 256 ALA A C 1
ATOM 4012 O O . ALA A 1 262 ? 46.833 -5.080 -7.950 1.000 9.860 256 ALA A O 1
ATOM 4019 N N . TYR A 1 263 ? 45.211 -3.991 -6.879 1.000 7.960 257 TYR A N 1
ATOM 4020 C CA . TYR A 1 263 ? 45.447 -2.788 -7.654 1.000 7.814 257 TYR A CA 1
ATOM 4021 C C . TYR A 1 263 ? 46.835 -2.209 -7.380 1.000 7.855 257 TYR A C 1
ATOM 4022 O O . TYR A 1 263 ? 47.582 -1.775 -8.270 1.000 6.803 257 TYR A O 1
ATOM 4040 N N . ALA A 1 264 ? 47.233 -2.208 -6.094 1.000 9.282 258 ALA A N 1
ATOM 4041 C CA . ALA A 1 264 ? 48.568 -1.759 -5.771 1.000 9.292 258 ALA A CA 1
ATOM 4042 C C . ALA A 1 264 ? 49.631 -2.569 -6.507 1.000 7.357 258 ALA A C 1
ATOM 4043 O O . ALA A 1 264 ? 50.626 -2.008 -6.935 1.000 7.968 258 ALA A O 1
ATOM 4050 N N . GLU A 1 265 ? 49.452 -3.884 -6.587 1.000 9.056 259 GLU A N 1
ATOM 4051 C CA . GLU A 1 265 ? 50.424 -4.743 -7.267 1.000 9.305 259 GLU A CA 1
ATOM 4052 C C . GLU A 1 265 ? 50.468 -4.401 -8.745 1.000 8.483 259 GLU A C 1
ATOM 4053 O O . GLU A 1 265 ? 51.544 -4.407 -9.352 1.000 9.081 259 GLU A O 1
ATOM 4065 N N . ALA A 1 266 ? 49.284 -4.132 -9.290 1.000 9.540 260 ALA A N 1
ATOM 4066 C CA . ALA A 1 266 ? 49.181 -3.854 -10.731 1.000 9.687 260 ALA A CA 1
ATOM 4067 C C . ALA A 1 266 ? 49.857 -2.515 -11.023 1.000 8.613 260 ALA A C 1
ATOM 4068 O O . ALA A 1 266 ? 50.583 -2.368 -12.016 1.000 10.231 260 ALA A O 1
ATOM 4075 N N . LEU A 1 267 ? 49.626 -1.502 -10.173 1.000 10.039 261 LEU A N 1
ATOM 4076 C CA . LEU A 1 267 ? 50.301 -0.220 -10.313 1.000 11.821 261 LEU A CA 1
ATOM 4077 C C . LEU A 1 267 ? 51.808 -0.411 -10.276 1.000 9.017 261 LEU A C 1
ATOM 4078 O O . LEU A 1 267 ? 52.558 0.159 -11.075 1.000 9.510 261 LEU A O 1
ATOM 4094 N N . ARG A 1 268 ? 52.281 -1.183 -9.304 1.000 10.533 262 ARG A N 1
ATOM 4095 C CA . ARG A 1 268 ? 53.704 -1.357 -9.120 1.000 12.051 262 ARG A CA 1
ATOM 4096 C C . ARG A 1 268 ? 54.307 -1.973 -10.396 1.000 9.396 262 ARG A C 1
ATOM 4097 O O . ARG A 1 268 ? 55.376 -1.573 -10.815 1.000 8.896 262 ARG A O 1
ATOM 4118 N N . ALA A 1 269 ? 53.662 -3.017 -10.887 1.000 10.426 263 ALA A N 1
ATOM 4119 C CA . ALA A 1 269 ? 54.156 -3.693 -12.095 1.000 9.675 263 ALA A CA 1
ATOM 4120 C C . ALA A 1 269 ? 54.037 -2.801 -13.312 1.000 9.496 263 ALA A C 1
ATOM 4121 O O . ALA A 1 269 ? 54.697 -3.102 -14.316 1.000 9.959 263 ALA A O 1
ATOM 4128 N N . ALA A 1 270 ? 53.170 -1.790 -13.274 1.000 9.812 264 ALA A N 1
ATOM 4129 C CA . ALA A 1 270 ? 53.068 -0.842 -14.374 1.000 9.643 264 ALA A CA 1
ATOM 4130 C C . ALA A 1 270 ? 54.049 0.322 -14.206 1.000 9.856 264 ALA A C 1
ATOM 4131 O O . ALA A 1 270 ? 53.928 1.331 -14.923 1.000 9.924 264 ALA A O 1
ATOM 4138 N N . GLY A 1 271 ? 55.038 0.195 -13.300 1.000 11.308 265 GLY A N 1
ATOM 4139 C CA . GLY A 1 271 ? 56.058 1.224 -13.103 1.000 11.550 265 GLY A CA 1
ATOM 4140 C C . GLY A 1 271 ? 55.620 2.465 -12.321 1.000 9.631 265 GLY A C 1
ATOM 4141 O O . GLY A 1 271 ? 56.364 3.445 -12.319 1.000 12.444 265 GLY A O 1
ATOM 4145 N N . VAL A 1 272 ? 54.420 2.407 -11.729 1.000 10.511 266 VAL A N 1
ATOM 4146 C CA . VAL A 1 272 ? 53.953 3.501 -10.889 1.000 8.503 266 VAL A CA 1
ATOM 4147 C C . VAL A 1 272 ? 54.613 3.342 -9.528 1.000 8.420 266 VAL A C 1
ATOM 4148 O O . VAL A 1 272 ? 54.554 2.271 -8.903 1.000 9.110 266 VAL A O 1
ATOM 4161 N N . PRO A 1 273 ? 55.329 4.376 -9.068 1.000 9.423 267 PRO A N 1
ATOM 4162 C CA . PRO A 1 273 ? 55.839 4.343 -7.703 1.000 8.291 267 PRO A CA 1
ATOM 4163 C C . PRO A 1 273 ? 54.692 4.104 -6.714 1.000 8.811 267 PRO A C 1
ATOM 4164 O O . PRO A 1 273 ? 53.729 4.874 -6.690 1.000 9.916 267 PRO A O 1
ATOM 4175 N N . THR A 1 274 ? 54.783 3.013 -5.950 1.000 6.753 268 THR A N 1
ATOM 4176 C CA . THR A 1 274 ? 53.645 2.537 -5.175 1.000 7.102 268 THR A CA 1
ATOM 4177 C C . THR A 1 274 ? 54.114 2.066 -3.813 1.000 8.251 268 THR A C 1
ATOM 4178 O O . THR A 1 274 ? 55.064 1.295 -3.700 1.000 9.463 268 THR A O 1
ATOM 4189 N N . GLU A 1 275 ? 53.399 2.506 -2.784 1.000 7.044 269 GLU A N 1
ATOM 4190 C CA . GLU A 1 275 ? 53.594 1.990 -1.454 1.000 7.638 269 GLU A CA 1
ATOM 4191 C C . GLU A 1 275 ? 52.306 1.309 -1.031 1.000 6.900 269 GLU A C 1
ATOM 4192 O O . GLU A 1 275 ? 51.269 1.899 -1.113 1.000 8.119 269 GLU A O 1
ATOM 4204 N N . GLN A 1 276 ? 52.389 0.047 -0.649 1.000 7.380 270 GLN A N 1
ATOM 4205 C CA . GLN A 1 276 ? 51.252 -0.763 -0.277 1.000 7.096 270 GLN A CA 1
ATOM 4206 C C . GLN A 1 276 ? 51.414 -1.169 1.173 1.000 7.359 270 GLN A C 1
ATOM 4207 O O . GLN A 1 276 ? 52.381 -1.828 1.498 1.000 8.169 270 GLN A O 1
ATOM 4221 N N . ILE A 1 277 ? 50.475 -0.721 1.983 1.000 6.666 271 ILE A N 1
ATOM 4222 C CA . ILE A 1 277 ? 50.544 -0.969 3.431 1.000 6.811 271 ILE A CA 1
ATOM 4223 C C . ILE A 1 277 ? 49.232 -1.557 3.912 1.000 6.069 271 ILE A C 1
ATOM 4224 O O . ILE A 1 277 ? 48.191 -0.887 3.868 1.000 6.743 271 ILE A O 1
ATOM 4240 N N . ARG A 1 278 ? 49.302 -2.793 4.392 1.000 6.793 272 ARG A N 1
ATOM 4241 C CA . ARG A 1 278 ? 48.189 -3.448 5.060 1.000 7.907 272 ARG A CA 1
ATOM 4242 C C . ARG A 1 278 ? 48.359 -3.242 6.575 1.000 7.445 272 ARG A C 1
ATOM 4243 O O . ARG A 1 278 ? 49.388 -3.634 7.137 1.000 8.754 272 ARG A O 1
ATOM 4264 N N . PHE A 1 279 ? 47.319 -2.707 7.224 1.000 7.923 273 PHE A N 1
ATOM 4265 C CA . PHE A 1 279 ? 47.272 -2.633 8.673 1.000 7.448 273 PHE A CA 1
ATOM 4266 C C . PHE A 1 279 ? 46.616 -3.919 9.169 1.000 7.345 273 PHE A C 1
ATOM 4267 O O . PHE A 1 279 ? 45.422 -4.144 9.026 1.000 8.379 273 PHE A O 1
ATOM 4284 N N . ASP A 1 280 ? 47.428 -4.703 9.867 1.000 10.099 274 ASP A N 1
ATOM 4285 C CA A ASP A 1 280 ? 47.046 -6.018 10.343 0.500 11.110 274 ASP A CA 1
ATOM 4286 C CA B ASP A 1 280 ? 47.012 -6.021 10.316 0.500 10.584 274 ASP A CA 1
ATOM 4287 C C . ASP A 1 280 ? 46.025 -5.883 11.472 1.000 9.360 274 ASP A C 1
ATOM 4288 O O . ASP A 1 280 ? 46.076 -4.926 12.236 1.000 18.183 274 ASP A O 1
ATOM 4304 N N . GLY A 1 281 ? 45.048 -6.787 11.499 1.000 10.807 275 GLY A N 1
ATOM 4305 C CA . GLY A 1 281 ? 44.061 -6.810 12.555 1.000 12.953 275 GLY A CA 1
ATOM 4306 C C . GLY A 1 281 ? 43.022 -5.707 12.465 1.000 12.226 275 GLY A C 1
ATOM 4307 O O . GLY A 1 281 ? 42.165 -5.610 13.317 1.000 11.012 275 GLY A O 1
ATOM 4311 N N . MET A 1 282 ? 43.035 -4.887 11.408 1.000 13.054 276 MET A N 1
ATOM 4312 C CA . MET A 1 282 ? 42.149 -3.746 11.309 1.000 10.467 276 MET A CA 1
ATOM 4313 C C . MET A 1 282 ? 40.971 -4.074 10.386 1.000 14.288 276 MET A C 1
ATOM 4314 O O . MET A 1 282 ? 40.923 -5.117 9.738 1.000 9.962 276 MET A O 1
ATOM 4328 N N . ILE A 1 283 ? 39.991 -3.193 10.388 1.000 14.073 277 ILE A N 1
ATOM 4329 C CA . ILE A 1 283 ? 38.768 -3.353 9.622 1.000 9.265 277 ILE A CA 1
ATOM 4330 C C . ILE A 1 283 ? 38.623 -2.127 8.722 1.000 12.409 277 ILE A C 1
ATOM 4331 O O . ILE A 1 283 ? 39.282 -1.130 8.911 1.000 16.895 277 ILE A O 1
ATOM 4347 N N . HIS A 1 284 ? 37.710 -2.255 7.733 1.000 7.683 278 HIS A N 1
ATOM 4348 C CA . HIS A 1 284 ? 37.339 -1.154 6.865 1.000 8.460 278 HIS A CA 1
ATOM 4349 C C . HIS A 1 284 ? 36.936 0.058 7.683 1.000 8.741 278 HIS A C 1
ATOM 4350 O O . HIS A 1 284 ? 36.242 -0.113 8.696 1.000 10.909 278 HIS A O 1
ATOM 4365 N N . GLY A 1 285 ? 37.345 1.265 7.320 1.000 9.894 279 GLY A N 1
ATOM 4366 C CA . GLY A 1 285 ? 36.847 2.448 7.971 1.000 8.818 279 GLY A CA 1
ATOM 4367 C C . GLY A 1 285 ? 37.782 2.973 9.065 1.000 8.823 279 GLY A C 1
ATOM 4368 O O . GLY A 1 285 ? 37.485 4.028 9.618 1.000 9.019 279 GLY A O 1
ATOM 4372 N N . PHE A 1 286 ? 38.914 2.303 9.303 1.000 9.064 280 PHE A N 1
ATOM 4373 C CA . PHE A 1 286 ? 39.661 2.586 10.534 1.000 9.649 280 PHE A CA 1
ATOM 4374 C C . PHE A 1 286 ? 40.295 3.963 10.528 1.000 9.036 280 PHE A C 1
ATOM 4375 O O . PHE A 1 286 ? 40.579 4.504 11.616 1.000 8.423 280 PHE A O 1
ATOM 4392 N N . MET A 1 287 ? 40.449 4.604 9.342 1.000 9.029 281 MET A N 1
ATOM 4393 C CA . MET A 1 287 ? 41.090 5.907 9.296 1.000 12.797 281 MET A CA 1
ATOM 4394 C C . MET A 1 287 ? 40.084 7.033 9.547 1.000 20.571 281 MET A C 1
ATOM 4395 O O . MET A 1 287 ? 40.457 8.173 9.499 1.000 14.531 281 MET A O 1
ATOM 4409 N N . THR A 1 288 ? 38.827 6.714 9.820 1.000 11.856 282 THR A N 1
ATOM 4410 C CA . THR A 1 288 ? 37.910 7.700 10.368 1.000 9.022 282 THR A CA 1
ATOM 4411 C C . THR A 1 288 ? 37.444 7.278 11.769 1.000 8.857 282 THR A C 1
ATOM 4412 O O . THR A 1 288 ? 36.378 7.690 12.182 1.000 11.327 282 THR A O 1
ATOM 4423 N N . MET A 1 289 ? 38.219 6.408 12.392 1.000 9.315 283 MET A N 1
ATOM 4424 C CA . MET A 1 289 ? 37.828 5.865 13.701 1.000 9.925 283 MET A CA 1
ATOM 4425 C C . MET A 1 289 ? 38.958 6.092 14.697 1.000 9.256 283 MET A C 1
ATOM 4426 O O . MET A 1 289 ? 39.780 5.223 14.894 1.000 12.728 283 MET A O 1
ATOM 4440 N N . PRO A 1 290 ? 38.991 7.309 15.307 1.000 9.528 284 PRO A N 1
ATOM 4441 C CA . PRO A 1 290 ? 40.178 7.717 16.048 1.000 13.854 284 PRO A CA 1
ATOM 4442 C C . PRO A 1 290 ? 40.313 7.057 17.432 1.000 15.902 284 PRO A C 1
ATOM 4443 O O . PRO A 1 290 ? 41.368 7.220 18.022 1.000 10.071 284 PRO A O 1
ATOM 4454 N N . ILE A 1 291 ? 39.388 6.159 17.767 1.000 17.845 285 ILE A N 1
ATOM 4455 C CA . ILE A 1 291 ? 39.600 5.222 18.882 1.000 14.600 285 ILE A CA 1
ATOM 4456 C C . ILE A 1 291 ? 40.726 4.235 18.614 1.000 14.128 285 ILE A C 1
ATOM 4457 O O . ILE A 1 291 ? 41.184 3.572 19.542 1.000 10.653 285 ILE A O 1
ATOM 4473 N N . PHE A 1 292 ? 41.128 4.067 17.325 1.000 12.269 286 PHE A N 1
ATOM 4474 C CA . PHE A 1 292 ? 42.200 3.152 16.994 1.000 17.493 286 PHE A CA 1
ATOM 4475 C C . PHE A 1 292 ? 43.467 3.943 16.766 1.000 11.132 286 PHE A C 1
ATOM 4476 O O . PHE A 1 292 ? 43.512 4.811 15.877 1.000 12.119 286 PHE A O 1
ATOM 4493 N N . PRO A 1 293 ? 44.584 3.636 17.454 1.000 12.330 287 PRO A N 1
ATOM 4494 C CA . PRO A 1 293 ? 45.839 4.317 17.178 1.000 13.127 287 PRO A CA 1
ATOM 4495 C C . PRO A 1 293 ? 46.344 4.118 15.746 1.000 8.641 287 PRO A C 1
ATOM 4496 O O . PRO A 1 293 ? 47.172 4.907 15.294 1.000 9.375 287 PRO A O 1
ATOM 4507 N N . GLN A 1 294 ? 45.909 3.025 15.101 1.000 10.454 288 GLN A N 1
ATOM 4508 C CA . GLN A 1 294 ? 46.303 2.771 13.716 1.000 9.653 288 GLN A CA 1
ATOM 4509 C C . GLN A 1 294 ? 45.845 3.911 12.821 1.000 7.601 288 GLN A C 1
ATOM 4510 O O . GLN A 1 294 ? 46.447 4.100 11.754 1.000 9.099 288 GLN A O 1
ATOM 4524 N N . MET A 1 295 ? 44.767 4.627 13.142 1.000 9.454 289 MET A N 1
ATOM 4525 C CA . MET A 1 295 ? 44.362 5.763 12.315 1.000 8.256 289 MET A CA 1
ATOM 4526 C C . MET A 1 295 ? 45.498 6.770 12.227 1.000 9.131 289 MET A C 1
ATOM 4527 O O . MET A 1 295 ? 45.924 7.194 11.145 1.000 8.108 289 MET A O 1
ATOM 4541 N N . GLU A 1 296 ? 46.079 7.150 13.353 1.000 8.844 290 GLU A N 1
ATOM 4542 C CA . GLU A 1 296 ? 47.177 8.077 13.320 1.000 7.885 290 GLU A CA 1
ATOM 4543 C C . GLU A 1 296 ? 48.431 7.452 12.715 1.000 7.378 290 GLU A C 1
ATOM 4544 O O . GLU A 1 296 ? 49.232 8.172 12.127 1.000 8.219 290 GLU A O 1
ATOM 4556 N N . ALA A 1 297 ? 48.669 6.171 12.922 1.000 8.486 291 ALA A N 1
ATOM 4557 C CA . ALA A 1 297 ? 49.807 5.553 12.252 1.000 8.065 291 ALA A CA 1
ATOM 4558 C C . ALA A 1 297 ? 49.672 5.666 10.729 1.000 6.755 291 ALA A C 1
ATOM 4559 O O . ALA A 1 297 ? 50.675 5.859 10.075 1.000 7.488 291 ALA A O 1
ATOM 4566 N N . ALA A 1 298 ? 48.457 5.444 10.225 1.000 7.563 292 ALA A N 1
ATOM 4567 C CA . ALA A 1 298 ? 48.221 5.535 8.781 1.000 7.602 292 ALA A CA 1
ATOM 4568 C C . ALA A 1 298 ? 48.404 6.977 8.307 1.000 6.394 292 ALA A C 1
ATOM 4569 O O . ALA A 1 298 ? 48.917 7.195 7.195 1.000 7.168 292 ALA A O 1
ATOM 4576 N N . ILE A 1 299 ? 48.010 7.970 9.100 1.000 7.222 293 ILE A N 1
ATOM 4577 C CA . ILE A 1 299 ? 48.252 9.362 8.771 1.000 7.773 293 ILE A CA 1
ATOM 4578 C C . ILE A 1 299 ? 49.737 9.668 8.742 1.000 7.500 293 ILE A C 1
ATOM 4579 O O . ILE A 1 299 ? 50.219 10.417 7.882 1.000 8.014 293 ILE A O 1
ATOM 4595 N N . GLU A 1 300 ? 50.511 9.066 9.644 1.000 7.891 294 GLU A N 1
ATOM 4596 C CA A GLU A 1 300 ? 51.958 9.195 9.595 0.500 8.476 294 GLU A CA 1
ATOM 4597 C CA B GLU A 1 300 ? 51.952 9.202 9.592 0.500 8.513 294 GLU A CA 1
ATOM 4598 C C . GLU A 1 300 ? 52.499 8.563 8.318 1.000 7.451 294 GLU A C 1
ATOM 4599 O O . GLU A 1 300 ? 53.440 9.082 7.723 1.000 7.662 294 GLU A O 1
ATOM 4621 N N . ALA A 1 301 ? 51.929 7.423 7.918 1.000 7.256 295 ALA A N 1
ATOM 4622 C CA . ALA A 1 301 ? 52.314 6.796 6.647 1.000 7.486 295 ALA A CA 1
ATOM 4623 C C . ALA A 1 301 ? 52.116 7.761 5.463 1.000 7.221 295 ALA A C 1
ATOM 4624 O O . ALA A 1 301 ? 52.938 7.867 4.532 1.000 7.211 295 ALA A O 1
ATOM 4631 N N . VAL A 1 302 ? 50.991 8.456 5.493 1.000 7.151 296 VAL A N 1
ATOM 4632 C CA . VAL A 1 302 ? 50.713 9.465 4.490 1.000 6.806 296 VAL A CA 1
ATOM 4633 C C . VAL A 1 302 ? 51.822 10.497 4.510 1.000 6.707 296 VAL A C 1
ATOM 4634 O O . VAL A 1 302 ? 52.340 10.894 3.467 1.000 7.799 296 VAL A O 1
ATOM 4647 N N . ALA A 1 303 ? 52.135 11.074 5.686 1.000 7.011 297 ALA A N 1
ATOM 4648 C CA . ALA A 1 303 ? 53.163 12.103 5.729 1.000 7.433 297 ALA A CA 1
ATOM 4649 C C . ALA A 1 303 ? 54.508 11.606 5.169 1.000 7.022 297 ALA A C 1
ATOM 4650 O O . ALA A 1 303 ? 55.190 12.313 4.426 1.000 7.796 297 ALA A O 1
ATOM 4657 N N . ARG A 1 304 ? 54.917 10.415 5.586 1.000 6.794 298 ARG A N 1
ATOM 4658 C CA . ARG A 1 304 ? 56.157 9.819 5.121 1.000 7.688 298 ARG A CA 1
ATOM 4659 C C . ARG A 1 304 ? 56.153 9.617 3.611 1.000 7.159 298 ARG A C 1
ATOM 4660 O O . ARG A 1 304 ? 57.179 9.821 3.004 1.000 8.894 298 ARG A O 1
ATOM 4681 N N . PHE A 1 305 ? 55.035 9.121 3.075 1.000 7.195 299 PHE A N 1
ATOM 4682 C CA . PHE A 1 305 ? 54.935 8.896 1.643 1.000 8.357 299 PHE A CA 1
ATOM 4683 C C . PHE A 1 305 ? 55.103 10.234 0.927 1.000 8.849 299 PHE A C 1
ATOM 4684 O O . PHE A 1 305 ? 55.848 10.368 -0.049 1.000 9.757 299 PHE A O 1
ATOM 4701 N N . LEU A 1 306 ? 54.384 11.252 1.391 1.000 9.016 300 LEU A N 1
ATOM 4702 C CA . LEU A 1 306 ? 54.374 12.533 0.699 1.000 8.484 300 LEU A CA 1
ATOM 4703 C C . LEU A 1 306 ? 55.719 13.260 0.805 1.000 8.337 300 LEU A C 1
ATOM 4704 O O . LEU A 1 306 ? 56.049 14.075 -0.061 1.000 10.994 300 LEU A O 1
ATOM 4720 N N . GLU A 1 307 ? 56.512 12.968 1.858 1.000 9.736 301 GLU A N 1
ATOM 4721 C CA . GLU A 1 307 ? 57.848 13.505 1.941 1.000 10.878 301 GLU A CA 1
ATOM 4722 C C . GLU A 1 307 ? 58.696 13.095 0.743 1.000 12.017 301 GLU A C 1
ATOM 4723 O O . GLU A 1 307 ? 59.620 13.814 0.388 1.000 16.335 301 GLU A O 1
ATOM 4735 N N . ARG A 1 308 ? 58.373 11.942 0.126 1.000 12.799 302 ARG A N 1
ATOM 4736 C CA . ARG A 1 308 ? 59.142 11.395 -0.977 1.000 18.039 302 ARG A CA 1
ATOM 4737 C C . ARG A 1 308 ? 58.711 11.927 -2.338 1.000 19.546 302 ARG A C 1
ATOM 4738 O O . ARG A 1 308 ? 59.358 11.547 -3.317 1.000 20.320 302 ARG A O 1
ATOM 4759 N N . ILE A 1 309 ? 57.607 12.696 -2.409 1.000 12.652 303 ILE A N 1
ATOM 4760 C CA . ILE A 1 309 ? 57.047 13.141 -3.686 1.000 17.572 303 ILE A CA 1
ATOM 4761 C C . ILE A 1 309 ? 57.872 14.288 -4.276 1.000 20.276 303 ILE A C 1
ATOM 4762 O O . ILE A 1 309 ? 58.069 14.377 -5.499 1.000 23.415 303 ILE A O 1
ATOM 4778 N N . ASP A 1 310 ? 58.306 15.150 -3.354 1.000 30.457 304 ASP A N 1
ATOM 4779 C CA . ASP A 1 310 ? 58.668 16.544 -3.591 1.000 33.895 304 ASP A CA 1
ATOM 4780 C C . ASP A 1 310 ? 57.391 17.359 -3.889 1.000 29.038 304 ASP A C 1
ATOM 4781 O O . ASP A 1 310 ? 56.627 17.506 -2.925 1.000 37.036 304 ASP A O 1
#

Sequence (298 aa):
MMPLDPRRVEQFLAQQMPLSLAEARQQQFKQQGALLLDQMMVPPPPVDTEDGTVVTTHGPVRIRRRYIPDRLRRFSSHPLVFYHGGGFVFGDIDTHHGLVARLCQTVGATTVISVDDYSLAPEAKKFPVPVAECIDVARWAAHHEAPGWGLKPSIVVAGDSAGGNLAAVVSQRAKDESLPIAAQLLFYPALDMVHETPSKRDFARGYLLEEADAMQWFGEQYLRTPDDVSSHPWASPALSPDLTGLPPALVITAEYDPLRDEGEAYAEALRAAGVPTEQIRFDDGMIHGFMTMPIFPQMEAAIEEAVARFLERID

B-factor: mean 15.54, std 12.29, range [5.17, 275.91]

InterPro domains:
  IPR013094 Alpha/beta hydrolase fold-3 [PF07859] (77-281)
  IPR029058 Alpha/Beta hydrolase fold [G3DSA:3.40.50.1820] (1-303)
  IPR029058 Alpha/Beta hydrolase fold [SSF53474] (25-302)
  IPR033140 Lipase, GDXG, putative serine active site [PS01174] (148-160)
  IPR050300 GDXG lipolytic enzyme [PTHR48081] (29-302)

Solvent-accessible surface area: 12543 Å² total; per-residue (Å²): 140,118,53,24,100,101,0,86,95,48,32,70,135,79,177,149,58,51,72,92,21,48,101,114,71,66,89,33,20,89,94,28,27,110,98,48,94,37,42,123,27,98,48,101,111,31,76,5,135,12,110,96,23,105,3,169,8,40,62,0,52,11,126,184,86,144,15,41,6,0,0,0,0,0,0,0,12,12,10,0,28,6,26,12,77,11,6,39,4,1,0,0,10,0,0,41,43,7,0,0,7,0,0,0,0,46,2,40,33,1,42,125,16,64,2,36,31,2,0,19,1,0,5,18,0,0,70,72,0,8,137,71,0,82,77,58,68,14,93,71,24,0,0,0,0,0,7,15,3,0,0,0,0,0,0,0,0,2,36,34,4,153,134,52,100,7,58,23,17,0,0,0,0,0,2,0,19,0,15,55,65,96,123,21,74,1,35,133,83,30,19,165,46,58,68,20,48,41,95,37,44,117,92,28,20,96,28,1,14,134,68,116,113,12,46,67,60,56,82,0,0,0,34,54,22,139,102,10,88,45,23,12,33,0,0,0,0,0,0,10,38,0,0,9,36,24,6,0,25,61,5,0,86,44,0,102,95,24,64,5,84,21,46,63,44,92,29,59,2,0,0,12,12,0,0,32,7,16,12,1,101,40,1,96,47,0,1,85,12,0,12,158,10,2,129,146,39,111

Secondary structure (DSSP, 8-state):
-PPPHHHHHHHHT----HHHHHHHHHHHHHHHHHHSPPPP-EEEEEEEEETTEEEEEEEEE-SS---SS-EEEE--STTTS--TTTTHHHHHHHHHHHT--EEEEEPPPTTTS-TTHHHHHHHHHHHHHHHHGGGGT--S-EEEEEETHHHHHHHHHHHHTTTTT--EEEEEEES----SS---HHHHHTSSSSSS-HHHHHHHHHHH-SSGGGGGSTTT-GGG-S--TT---EEEEEEEE-TTHHHHHHHHHHHHHTT--EEEEEEEEEETTGGG-TTSHHHHHHHHHHHHHHHTT-

Radius of gyration: 17.47 Å; Cα contacts (8 Å, |Δi|>4): 702; chains: 1; bounding box: 44×46×43 Å

Nearest PDB structures (foldseek):
  9j5d-assembly1_A  TM=1.003E+00  e=4.893E-64  Sulfobacillus acidophilus DSM 10332
  9j1g-assembly1_A  TM=1.003E+00  e=1.209E-63  Sulfobacillus acidophilus DSM 10332
  8ze9-assembly1_A  TM=1.002E+00  e=3.175E-63  Sulfobacillus acidophilus DSM 10332
  8w98-assembly1_A  TM=1.002E+00  e=8.337E-63  Sulfobacillus acidophilus DSM 10332
  9j1v-assembly1_A  TM=1.002E+00  e=9.992E-63  Sulfobacillus acidophilus DSM 10332

Organism: Sulfobacillus acidophilus (strain ATCC 700253 / DSM 10332 / NAL) (NCBI:txid679936)